Protein AF-A0A955PC60-F1 (afdb_monomer_lite)

pLDDT: mean 80.88, std 19.17, range [25.2, 97.75]

Sequence (210 aa):
MRNHTLALLALPLLCFGPGSPAGAELNTDPALKGWWKLAGDARDSSSHGNHGVAHGVIYDGTFSAEFDGRKSCVEIPDSDSLELATGDFTVSAWIRTDEEMDDIIGDVLSKYDPETRKGFSLGLLDNAGVAAGQSNRRHLFFGTDWGQDNLEWIDRGRPGEAVFVMALTVYEGALYAGTYESGKSKTGRVYRFEGPDRWIDCGAPDPSNS

Foldseek 3Di:
DDDFAADAADFDPDDDDPDDDRPPPQQAPLLPLFHQQLQVAQFTSHPNGQGWDWWPWDGPNGRDIDDPLPTTHTHGDDDPSPPCPVDDDDTDDDDDDDPDDPDFFFFNGWDADPVQRFTKTWTFGFDPDDPPGDTDGRDIDIDGGGSCPPCPPQQQADQPQFPDFPDWDADPNWIKTWGDHDDPQDATWIWTRDTRNDTHTPGHPDSHSD

Structure (mmCIF, N/CA/C/O backbone):
data_AF-A0A955PC60-F1
#
_entry.id   AF-A0A955PC60-F1
#
loop_
_atom_site.group_PDB
_atom_site.id
_atom_site.type_symbol
_atom_site.label_atom_id
_atom_site.label_alt_id
_atom_site.label_comp_id
_atom_site.label_asym_id
_atom_site.label_entity_id
_atom_site.label_seq_id
_atom_site.pdbx_PDB_ins_code
_atom_site.Cartn_x
_atom_site.Cartn_y
_atom_site.Cartn_z
_atom_site.occupancy
_atom_site.B_iso_or_equiv
_atom_site.auth_seq_id
_atom_site.auth_comp_id
_atom_site.auth_asym_id
_atom_site.auth_atom_id
_atom_site.pdbx_PDB_model_num
ATOM 1 N N . MET A 1 1 ? -4.489 13.480 -16.460 1.00 25.36 1 MET A N 1
ATOM 2 C CA . MET A 1 1 ? -3.021 13.462 -16.636 1.00 25.36 1 MET A CA 1
ATOM 3 C C . MET A 1 1 ? -2.519 12.315 -15.788 1.00 25.36 1 MET A C 1
ATOM 5 O O . MET A 1 1 ? -2.708 12.363 -14.581 1.00 25.36 1 MET A O 1
ATOM 9 N N . ARG A 1 2 ? -2.087 11.239 -16.448 1.00 28.28 2 ARG A N 1
ATOM 10 C CA . ARG A 1 2 ? -1.688 9.972 -15.828 1.00 28.28 2 ARG A CA 1
ATOM 11 C C . ARG A 1 2 ? -0.323 10.155 -15.175 1.00 28.28 2 ARG A C 1
ATOM 13 O O . ARG A 1 2 ? 0.618 10.500 -15.878 1.00 28.28 2 ARG A O 1
ATOM 20 N N . ASN A 1 3 ? -0.249 9.930 -13.870 1.00 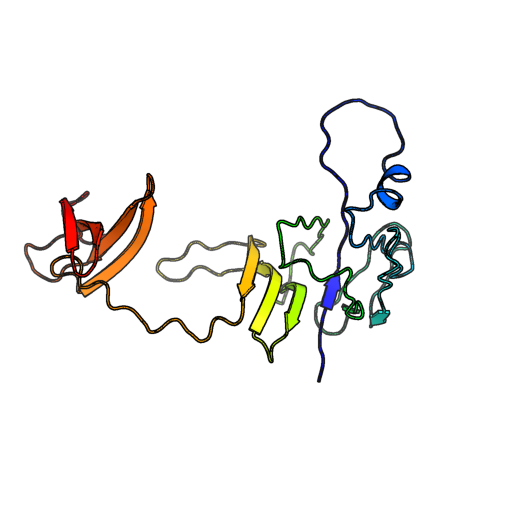25.20 3 ASN A N 1
ATOM 21 C CA . ASN A 1 3 ? 1.002 9.774 -13.142 1.00 25.20 3 ASN A CA 1
ATOM 22 C C . ASN A 1 3 ? 0.923 8.417 -12.447 1.00 25.20 3 ASN A C 1
ATOM 24 O O . ASN A 1 3 ? 0.136 8.265 -11.515 1.00 25.20 3 ASN A O 1
ATOM 28 N N . HIS A 1 4 ? 1.717 7.450 -12.895 1.00 31.83 4 HIS A N 1
ATOM 29 C CA . HIS A 1 4 ? 1.903 6.191 -12.183 1.00 31.83 4 HIS A CA 1
ATOM 30 C C . HIS A 1 4 ? 3.402 5.919 -12.086 1.00 31.83 4 HIS A C 1
ATOM 32 O O . HIS A 1 4 ? 4.097 5.850 -13.100 1.00 31.83 4 HIS A O 1
ATOM 38 N N . THR A 1 5 ? 3.890 5.826 -10.848 1.00 28.86 5 THR A N 1
ATOM 39 C CA . THR A 1 5 ? 5.290 5.561 -10.521 1.00 28.86 5 THR A CA 1
ATOM 40 C C . THR A 1 5 ? 5.438 4.165 -9.939 1.00 28.86 5 THR A C 1
ATOM 42 O O . THR A 1 5 ? 4.678 3.784 -9.051 1.00 28.86 5 THR A O 1
ATOM 45 N N . LEU A 1 6 ? 6.398 3.398 -10.463 1.00 32.22 6 LEU A N 1
ATOM 46 C CA . LEU A 1 6 ? 6.639 2.008 -10.089 1.00 32.22 6 LEU A CA 1
ATOM 47 C C . LEU A 1 6 ? 8.140 1.708 -9.980 1.00 32.22 6 LEU A C 1
ATOM 49 O O . LEU A 1 6 ? 8.923 2.103 -10.846 1.00 32.22 6 LEU A O 1
ATOM 53 N N . ALA A 1 7 ? 8.517 0.956 -8.947 1.00 28.81 7 ALA A N 1
ATOM 54 C CA . ALA A 1 7 ? 9.773 0.223 -8.827 1.00 28.81 7 ALA A CA 1
ATOM 55 C C . ALA A 1 7 ? 9.471 -1.148 -8.190 1.00 28.81 7 ALA A C 1
ATOM 57 O O . ALA A 1 7 ? 8.902 -1.218 -7.103 1.00 28.81 7 ALA A O 1
ATOM 58 N N . LEU A 1 8 ? 9.813 -2.252 -8.863 1.00 29.78 8 LEU A N 1
ATOM 59 C CA . LEU A 1 8 ? 9.522 -3.613 -8.393 1.00 29.78 8 LEU A CA 1
ATOM 60 C C . LEU A 1 8 ? 10.753 -4.508 -8.564 1.00 29.78 8 LEU A C 1
ATOM 62 O O . LEU A 1 8 ? 11.308 -4.551 -9.658 1.00 29.78 8 LEU A O 1
ATOM 66 N N . LEU A 1 9 ? 11.147 -5.257 -7.526 1.00 28.61 9 LEU A N 1
ATOM 67 C CA . LEU A 1 9 ? 12.215 -6.262 -7.619 1.00 28.61 9 LEU A CA 1
ATOM 68 C C . LEU A 1 9 ? 11.934 -7.475 -6.722 1.00 28.61 9 LEU A C 1
ATOM 70 O O . LEU A 1 9 ? 12.229 -7.462 -5.529 1.00 28.61 9 LEU A O 1
ATOM 74 N N . ALA A 1 10 ? 11.414 -8.553 -7.305 1.00 31.98 10 ALA A N 1
ATOM 75 C CA . ALA A 1 10 ? 11.137 -9.784 -6.578 1.00 31.98 10 ALA A CA 1
ATOM 76 C C . ALA A 1 10 ? 12.339 -10.747 -6.536 1.00 31.98 10 ALA A C 1
ATOM 78 O O . ALA A 1 10 ? 12.957 -11.018 -7.565 1.00 31.98 10 ALA A O 1
ATOM 79 N N . LEU A 1 11 ? 12.620 -11.322 -5.359 1.00 29.20 11 LEU A N 1
ATOM 80 C CA . LEU A 1 11 ? 13.332 -12.598 -5.199 1.00 29.20 11 LEU A CA 1
ATOM 81 C C . LEU A 1 11 ? 12.632 -13.430 -4.105 1.00 29.20 11 LEU A C 1
ATOM 83 O O . LEU A 1 11 ? 12.171 -12.852 -3.116 1.00 29.20 11 LEU A O 1
ATOM 87 N N . PRO A 1 12 ? 12.534 -14.762 -4.251 1.00 33.44 12 PRO A N 1
ATOM 88 C CA . PRO A 1 12 ? 11.820 -15.610 -3.312 1.00 33.44 12 PRO A CA 1
ATOM 89 C C . PRO A 1 12 ? 12.642 -15.839 -2.044 1.00 33.44 12 PRO A C 1
ATOM 91 O O . PRO A 1 12 ? 13.838 -16.133 -2.086 1.00 33.44 12 PRO A O 1
ATOM 94 N N . LEU A 1 13 ? 11.961 -15.771 -0.903 1.00 26.34 13 LEU A N 1
ATOM 95 C CA . LEU A 1 13 ? 12.432 -16.378 0.330 1.00 26.34 13 LEU A CA 1
ATOM 96 C C . LEU A 1 13 ? 12.246 -17.899 0.186 1.00 26.34 13 LEU A C 1
ATOM 98 O O . LEU A 1 13 ? 11.131 -18.402 0.292 1.00 26.34 13 LEU A O 1
ATOM 102 N N . LEU A 1 14 ? 13.324 -18.639 -0.072 1.00 29.91 14 LEU A N 1
ATOM 103 C CA . LEU A 1 14 ? 13.352 -20.095 0.080 1.00 29.91 14 LEU A CA 1
ATOM 104 C C . LEU A 1 14 ? 14.485 -20.463 1.037 1.00 29.91 14 LEU A C 1
ATOM 106 O O . LEU A 1 14 ? 15.662 -20.215 0.780 1.00 29.91 14 LEU A O 1
ATOM 110 N N . CYS A 1 15 ? 14.114 -21.041 2.177 1.00 29.62 15 CYS A N 1
ATOM 111 C CA . CYS A 1 15 ? 15.054 -21.625 3.118 1.00 29.62 15 CYS A CA 1
ATOM 112 C C . CYS A 1 15 ? 15.726 -22.865 2.496 1.00 29.62 15 CYS A C 1
ATOM 114 O O . CYS A 1 15 ? 15.052 -23.867 2.274 1.00 29.62 15 CYS A O 1
ATOM 116 N N . PHE A 1 16 ? 17.047 -22.771 2.288 1.00 27.83 16 PHE A N 1
ATOM 117 C CA . PHE A 1 16 ? 18.126 -23.760 2.519 1.00 27.83 16 PHE A CA 1
ATOM 118 C C . PHE A 1 16 ? 19.098 -24.008 1.347 1.00 27.83 16 PHE A C 1
ATOM 120 O O . PHE A 1 16 ? 18.705 -24.416 0.261 1.00 27.83 16 PHE A O 1
ATOM 127 N N . GLY A 1 17 ? 20.400 -23.903 1.674 1.00 26.33 17 GLY A N 1
ATOM 128 C CA . GLY A 1 17 ? 21.529 -24.543 0.980 1.00 26.33 17 GLY A CA 1
ATOM 129 C C . GLY A 1 17 ? 22.503 -23.584 0.270 1.00 26.33 17 GLY A C 1
ATOM 130 O O . GLY A 1 17 ? 22.072 -22.824 -0.593 1.00 26.33 17 GLY A O 1
ATOM 131 N N . PRO A 1 18 ? 23.820 -23.599 0.577 1.00 37.38 18 PRO A N 1
ATOM 132 C CA . PRO A 1 18 ? 24.785 -22.748 -0.104 1.00 37.38 18 PRO A CA 1
ATOM 133 C C . PRO A 1 18 ? 25.122 -23.340 -1.479 1.00 37.38 18 PRO A C 1
ATOM 135 O O . PRO A 1 18 ? 25.746 -24.395 -1.575 1.00 37.38 18 PRO A O 1
ATOM 138 N N . GLY A 1 19 ? 24.734 -22.628 -2.537 1.00 44.47 19 GLY A N 1
ATOM 139 C CA . GLY A 1 19 ? 25.232 -22.844 -3.896 1.00 44.47 19 GLY A CA 1
ATOM 140 C C . GLY A 1 19 ? 24.182 -23.305 -4.905 1.00 44.47 19 GLY A C 1
ATOM 141 O O . GLY A 1 19 ? 24.066 -24.497 -5.169 1.00 44.47 19 GLY A O 1
ATOM 142 N N . SER A 1 20 ? 23.476 -22.354 -5.528 1.00 36.41 20 SER A N 1
ATOM 143 C CA . SER A 1 20 ? 22.965 -22.439 -6.912 1.00 36.41 20 SER A CA 1
ATOM 144 C C . SER A 1 20 ? 22.403 -21.079 -7.373 1.00 36.41 20 SER A C 1
ATOM 146 O O . SER A 1 20 ? 22.091 -20.236 -6.531 1.00 36.41 20 SER A O 1
ATOM 148 N N . PRO A 1 21 ? 22.375 -20.791 -8.690 1.00 41.94 21 PRO A N 1
ATOM 149 C CA . PRO A 1 21 ? 22.321 -19.433 -9.223 1.00 41.94 21 PRO A CA 1
ATOM 150 C C . PRO A 1 21 ? 20.888 -18.886 -9.190 1.00 41.94 21 PRO A C 1
ATOM 152 O O . PRO A 1 21 ? 20.068 -19.200 -10.046 1.00 41.94 21 PRO A O 1
ATOM 155 N N . ALA A 1 22 ? 20.594 -18.018 -8.225 1.00 45.06 22 ALA A N 1
ATOM 156 C CA . ALA A 1 22 ? 19.246 -17.517 -7.929 1.00 45.06 22 ALA A CA 1
ATOM 157 C C . ALA A 1 22 ? 18.591 -16.616 -9.012 1.00 45.06 22 ALA A C 1
ATOM 159 O O . ALA A 1 22 ? 17.561 -16.003 -8.755 1.00 45.06 22 ALA A O 1
ATOM 160 N N . GLY A 1 23 ? 19.168 -16.503 -10.215 1.00 47.78 23 GLY A N 1
ATOM 161 C CA . GLY A 1 23 ? 18.682 -15.609 -11.278 1.00 47.78 23 GLY A CA 1
ATOM 162 C C . GLY A 1 23 ? 18.057 -16.290 -12.502 1.00 47.78 23 GLY A C 1
ATOM 163 O O . GLY A 1 23 ? 17.401 -15.612 -13.288 1.00 47.78 23 GLY A O 1
ATOM 164 N N . ALA A 1 24 ? 18.260 -17.596 -12.708 1.00 43.81 24 ALA A N 1
ATOM 165 C CA . ALA A 1 24 ? 17.833 -18.270 -13.943 1.00 43.81 24 ALA A CA 1
ATOM 166 C C . ALA A 1 24 ? 16.423 -18.888 -13.868 1.00 43.81 24 ALA A C 1
ATOM 168 O O . ALA A 1 24 ? 15.762 -19.001 -14.895 1.00 43.81 24 ALA A O 1
ATOM 169 N N . GLU A 1 25 ? 15.944 -19.248 -12.673 1.00 51.88 25 GLU A N 1
ATOM 170 C CA . GLU A 1 25 ? 14.710 -20.040 -12.509 1.00 51.88 25 GLU A CA 1
ATOM 171 C C . GLU A 1 25 ? 13.425 -19.205 -12.349 1.00 51.88 25 GLU A C 1
ATOM 173 O O . GLU A 1 25 ? 12.331 -19.731 -12.526 1.00 51.88 25 GLU A O 1
ATOM 178 N N . LEU A 1 26 ? 13.526 -17.895 -12.086 1.00 58.28 26 LEU A N 1
ATOM 179 C CA . LEU A 1 26 ? 12.349 -17.030 -11.893 1.00 58.28 26 LEU A CA 1
ATOM 180 C C . LEU A 1 26 ? 11.600 -16.706 -13.193 1.00 58.28 26 LEU A C 1
ATOM 182 O O . LEU A 1 26 ? 10.383 -16.567 -13.180 1.00 58.28 26 LEU A O 1
ATOM 186 N N . ASN A 1 27 ? 12.302 -16.605 -14.326 1.00 64.56 27 ASN A N 1
ATOM 187 C CA . ASN A 1 27 ? 11.689 -16.221 -15.609 1.00 64.56 27 ASN A CA 1
ATOM 188 C C . ASN A 1 27 ? 10.632 -17.242 -16.086 1.00 64.56 27 ASN A C 1
ATOM 190 O O . ASN A 1 27 ? 9.677 -16.893 -16.776 1.00 64.56 27 ASN A O 1
ATOM 194 N N . THR A 1 28 ? 10.770 -18.513 -15.698 1.00 70.12 28 THR A N 1
ATOM 195 C CA . THR A 1 28 ? 9.884 -19.585 -16.170 1.00 70.12 28 THR A CA 1
ATOM 196 C C . THR A 1 28 ? 8.669 -19.840 -15.282 1.00 70.12 28 THR A C 1
ATOM 198 O O . THR A 1 28 ? 7.857 -20.685 -15.647 1.00 70.12 28 THR A O 1
ATOM 201 N N . ASP A 1 29 ? 8.523 -19.153 -14.144 1.00 82.75 29 ASP A N 1
ATOM 202 C CA . ASP A 1 29 ? 7.335 -19.300 -13.298 1.00 82.75 29 ASP A CA 1
ATOM 203 C C . ASP A 1 29 ? 6.127 -18.584 -13.943 1.00 82.75 29 ASP A C 1
ATOM 205 O O . ASP A 1 29 ? 6.128 -17.353 -14.046 1.00 82.75 29 ASP A O 1
ATOM 209 N N . PRO A 1 30 ? 5.075 -19.308 -14.375 1.00 80.50 30 PRO A N 1
ATOM 210 C CA . PRO A 1 30 ? 3.886 -18.692 -14.966 1.00 80.50 30 PRO A CA 1
ATOM 211 C C . PRO A 1 30 ? 3.040 -17.897 -13.952 1.00 80.50 30 PRO A C 1
ATOM 213 O O . PRO A 1 30 ? 2.151 -17.138 -14.351 1.00 80.50 30 PRO A O 1
ATOM 216 N N . ALA A 1 31 ? 3.276 -18.049 -12.645 1.00 85.44 31 ALA A N 1
ATOM 217 C CA . ALA A 1 31 ? 2.634 -17.231 -11.619 1.00 85.44 31 ALA A CA 1
ATOM 218 C C . ALA A 1 31 ? 3.278 -15.838 -11.500 1.00 85.44 31 ALA A C 1
ATOM 220 O O . ALA A 1 31 ? 2.605 -14.890 -11.088 1.00 85.44 31 ALA A O 1
ATOM 221 N N . LEU A 1 32 ? 4.545 -15.683 -11.905 1.00 88.81 32 LEU A N 1
ATOM 222 C CA . LEU A 1 32 ? 5.272 -14.419 -11.825 1.00 88.81 32 LEU A CA 1
ATOM 223 C C . LEU A 1 32 ? 4.769 -13.435 -12.885 1.00 88.81 32 LEU A C 1
ATOM 225 O O . LEU A 1 32 ? 5.132 -13.521 -14.056 1.00 88.81 32 LEU A O 1
ATOM 229 N N . LYS A 1 33 ? 3.939 -12.476 -12.464 1.00 90.50 33 LYS A N 1
ATOM 230 C CA . LYS A 1 33 ? 3.300 -11.503 -13.369 1.00 90.50 33 LYS A CA 1
ATOM 231 C C . LYS A 1 33 ? 4.241 -10.437 -13.923 1.00 90.50 33 LYS A C 1
ATOM 233 O O . LYS A 1 33 ? 3.922 -9.816 -14.931 1.00 90.50 33 LYS A O 1
ATOM 238 N N . GLY A 1 34 ? 5.393 -10.231 -13.299 1.00 91.06 34 GLY A N 1
ATOM 239 C CA . GLY A 1 34 ? 6.413 -9.339 -13.828 1.00 91.06 34 GLY A CA 1
ATOM 240 C C . GLY A 1 34 ? 7.668 -9.310 -12.969 1.00 91.06 34 GLY A C 1
ATOM 241 O O . GLY A 1 34 ? 7.614 -9.475 -11.749 1.00 91.06 34 GLY A O 1
ATOM 242 N N . TRP A 1 35 ? 8.809 -9.110 -13.621 1.00 91.56 35 TRP A N 1
ATOM 243 C CA . TRP A 1 35 ? 10.118 -9.008 -12.994 1.00 91.56 35 TRP A CA 1
ATOM 244 C C . TRP A 1 35 ? 10.983 -7.959 -13.687 1.00 91.56 35 TRP A C 1
ATOM 246 O O . TRP A 1 35 ? 11.604 -8.213 -14.717 1.00 91.56 35 TRP A O 1
ATOM 256 N N . TRP A 1 36 ? 11.081 -6.782 -13.079 1.00 91.94 36 TRP A N 1
ATOM 257 C CA . TRP A 1 36 ? 11.917 -5.693 -13.571 1.00 91.94 36 TRP A CA 1
ATOM 258 C C . TRP A 1 36 ? 13.257 -5.721 -12.843 1.00 91.94 36 TRP A C 1
ATOM 260 O O . TRP A 1 36 ? 13.355 -5.403 -11.665 1.00 91.94 36 TRP A O 1
ATOM 270 N N . LYS A 1 37 ? 14.310 -6.139 -13.548 1.00 90.94 37 LYS A N 1
ATOM 271 C CA . LYS A 1 37 ? 15.664 -6.238 -12.977 1.00 90.94 37 LYS A CA 1
ATOM 272 C C . LYS A 1 37 ? 16.309 -4.883 -12.717 1.00 90.94 37 LYS A C 1
ATOM 274 O O . LYS A 1 37 ? 17.213 -4.805 -11.895 1.00 90.94 37 LYS A O 1
ATOM 279 N N . LEU A 1 38 ? 15.893 -3.860 -13.468 1.00 91.81 38 LEU A N 1
ATOM 280 C CA . LEU A 1 38 ? 16.483 -2.518 -13.438 1.00 91.81 38 LEU A CA 1
ATOM 281 C C . LEU A 1 38 ? 17.992 -2.537 -13.760 1.00 91.81 38 LEU A C 1
ATOM 283 O O . LEU A 1 38 ? 18.751 -1.667 -13.354 1.00 91.81 38 LEU A O 1
ATOM 287 N N . ALA A 1 39 ? 18.430 -3.534 -14.536 1.00 90.75 39 ALA A N 1
ATOM 288 C CA . ALA A 1 39 ? 19.816 -3.752 -14.9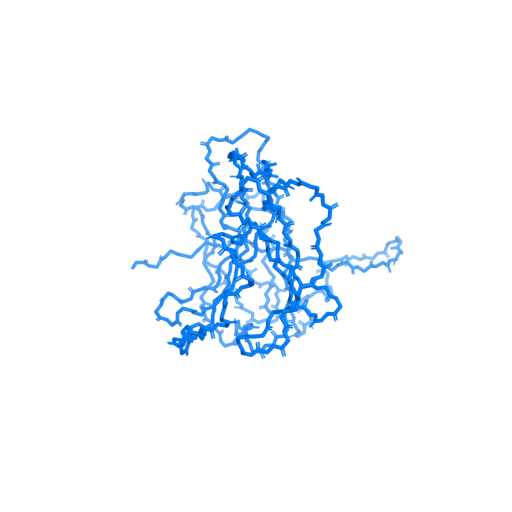41 1.00 90.75 39 ALA A CA 1
ATOM 289 C C . ALA A 1 39 ? 20.147 -2.974 -16.229 1.00 90.75 39 ALA A C 1
ATOM 291 O O . ALA A 1 39 ? 20.506 -3.555 -17.252 1.00 90.75 39 ALA A O 1
ATOM 292 N N . GLY A 1 40 ? 19.952 -1.653 -16.198 1.00 92.56 40 GLY A N 1
ATOM 293 C CA . GLY A 1 40 ? 20.143 -0.768 -17.355 1.00 92.56 40 GLY A CA 1
ATOM 294 C C . GLY A 1 40 ? 18.902 -0.550 -18.228 1.00 92.56 40 GLY A C 1
ATOM 295 O O . GLY A 1 40 ? 18.946 0.280 -19.134 1.00 92.56 40 GLY A O 1
ATOM 296 N N . ASP A 1 41 ? 17.796 -1.248 -17.959 1.00 93.44 41 ASP A N 1
ATOM 297 C CA . ASP A 1 41 ? 16.491 -0.988 -18.567 1.00 93.44 41 ASP A CA 1
ATOM 298 C C . ASP A 1 41 ? 15.324 -1.349 -17.626 1.00 93.44 41 ASP A C 1
ATOM 300 O O . ASP A 1 41 ? 15.512 -1.888 -16.534 1.00 93.44 41 ASP A O 1
ATOM 304 N N . ALA A 1 42 ? 14.100 -1.025 -18.049 1.00 94.19 42 ALA A N 1
ATOM 305 C CA . ALA A 1 42 ? 12.857 -1.396 -17.377 1.00 94.19 42 ALA A CA 1
ATOM 306 C C . ALA A 1 42 ? 12.144 -2.563 -18.085 1.00 94.19 42 ALA A C 1
ATOM 308 O O . ALA A 1 42 ? 10.914 -2.601 -18.152 1.00 94.19 42 ALA A O 1
ATOM 309 N N . ARG A 1 43 ? 12.876 -3.527 -18.655 1.00 94.31 43 ARG A N 1
ATOM 310 C CA . ARG A 1 43 ? 12.239 -4.685 -19.290 1.00 94.31 43 ARG A CA 1
ATOM 311 C C . ARG A 1 43 ? 11.821 -5.730 -18.268 1.00 94.31 43 ARG A C 1
ATOM 313 O O . ARG A 1 43 ? 12.614 -6.182 -17.443 1.00 94.31 43 ARG A O 1
ATOM 320 N N . ASP A 1 44 ? 10.572 -6.161 -18.400 1.00 93.12 44 ASP A N 1
ATOM 321 C CA . ASP A 1 44 ? 10.086 -7.370 -17.747 1.00 93.12 44 ASP A CA 1
ATOM 322 C C . ASP A 1 44 ? 10.873 -8.602 -18.224 1.00 93.12 44 ASP A C 1
ATOM 324 O O . ASP A 1 44 ? 10.948 -8.888 -19.419 1.00 93.12 44 ASP A O 1
ATOM 328 N N . SER A 1 45 ? 11.480 -9.292 -17.263 1.00 91.69 45 SER A N 1
ATOM 329 C CA . SER A 1 45 ? 12.236 -10.534 -17.400 1.00 91.69 45 SER A CA 1
ATOM 330 C C . SER A 1 45 ? 11.415 -11.775 -17.036 1.00 91.69 45 SER A C 1
ATOM 332 O O . SER A 1 45 ? 12.007 -12.842 -16.894 1.00 91.69 45 SER A O 1
ATOM 334 N N . SER A 1 46 ? 10.105 -11.639 -16.819 1.00 89.31 46 SER A N 1
ATOM 335 C CA . SER A 1 46 ? 9.154 -12.747 -16.722 1.00 89.31 46 SER A CA 1
ATOM 336 C C . SER A 1 46 ? 8.672 -13.195 -18.108 1.00 89.31 46 SER A C 1
ATOM 338 O O . SER A 1 46 ? 8.961 -12.567 -19.130 1.00 89.31 46 SER A O 1
ATOM 340 N N . SER A 1 47 ? 7.867 -14.255 -18.136 1.00 87.81 47 SER A N 1
ATOM 341 C CA . SER A 1 47 ? 7.226 -14.755 -19.355 1.00 87.81 47 SER A CA 1
ATOM 342 C C . SER A 1 47 ? 6.055 -13.897 -19.870 1.00 87.81 47 SER A C 1
ATOM 344 O O . SER A 1 47 ? 5.562 -14.166 -20.966 1.00 87.81 47 SER A O 1
ATOM 346 N N . HIS A 1 48 ? 5.616 -12.865 -19.135 1.00 87.69 48 HIS A N 1
ATOM 347 C CA . HIS A 1 48 ? 4.428 -12.068 -19.482 1.00 87.69 48 HIS A CA 1
ATOM 348 C C . HIS A 1 48 ? 4.717 -10.841 -20.358 1.00 87.69 48 HIS A C 1
ATOM 350 O O . HIS A 1 48 ? 3.802 -10.321 -20.992 1.00 87.69 48 HIS A O 1
ATOM 356 N N . GLY A 1 49 ? 5.972 -10.388 -20.441 1.00 91.56 49 GLY A N 1
ATOM 357 C CA . GLY A 1 49 ? 6.354 -9.289 -21.333 1.00 91.56 49 GLY A CA 1
ATOM 358 C C . GLY A 1 49 ? 5.767 -7.929 -20.943 1.00 91.56 49 GLY A C 1
ATOM 359 O O . GLY A 1 49 ? 5.600 -7.067 -21.806 1.00 91.56 49 GLY A O 1
ATOM 360 N N . ASN A 1 50 ? 5.488 -7.706 -19.657 1.00 93.56 50 ASN A N 1
ATOM 361 C CA . ASN A 1 50 ? 4.975 -6.446 -19.114 1.00 93.56 50 ASN A CA 1
ATOM 362 C C . ASN A 1 50 ? 6.077 -5.371 -19.053 1.00 93.56 50 ASN A C 1
ATOM 364 O O . ASN A 1 50 ? 6.462 -4.884 -17.994 1.00 93.56 50 ASN A O 1
ATOM 368 N N . HIS A 1 51 ? 6.676 -5.031 -20.192 1.00 95.94 51 HIS A N 1
ATOM 369 C CA . HIS A 1 51 ? 7.792 -4.092 -20.240 1.00 95.94 51 HIS A CA 1
ATOM 370 C C . HIS A 1 51 ? 7.390 -2.702 -19.734 1.00 95.94 51 HIS A C 1
ATOM 372 O O . HIS A 1 51 ? 6.371 -2.150 -20.140 1.00 95.94 51 HIS A O 1
ATOM 378 N N . GLY A 1 52 ? 8.225 -2.136 -18.865 1.00 94.88 52 GLY A N 1
ATOM 379 C CA . GLY A 1 52 ? 8.056 -0.787 -18.357 1.00 94.88 52 GLY A CA 1
ATOM 380 C C . GLY A 1 52 ? 8.695 0.261 -19.267 1.00 94.88 52 GLY A C 1
ATOM 381 O O . GLY A 1 52 ? 9.657 -0.003 -19.994 1.00 94.88 52 GLY A O 1
ATOM 382 N N . VAL A 1 53 ? 8.173 1.476 -19.185 1.00 95.50 53 VAL A N 1
ATOM 383 C CA . VAL A 1 53 ? 8.712 2.691 -19.789 1.00 95.50 53 VAL A CA 1
ATOM 384 C C . VAL A 1 53 ? 9.318 3.527 -18.672 1.00 95.50 53 VAL A C 1
ATOM 386 O O . VAL A 1 53 ? 8.631 3.928 -17.741 1.00 95.50 53 VAL A O 1
ATOM 389 N N . ALA A 1 54 ? 10.624 3.760 -18.733 1.00 94.44 54 ALA A N 1
ATOM 390 C CA . ALA A 1 54 ? 11.314 4.549 -17.723 1.00 94.44 54 ALA A CA 1
ATOM 391 C C . ALA A 1 54 ? 11.271 6.044 -18.056 1.00 94.44 54 ALA A C 1
ATOM 393 O O . ALA A 1 54 ? 11.596 6.462 -19.169 1.00 94.44 54 ALA A O 1
ATOM 394 N N . HIS A 1 55 ? 10.941 6.854 -17.060 1.00 94.38 55 HIS A N 1
ATOM 395 C CA . HIS A 1 55 ? 10.902 8.306 -17.106 1.00 94.38 55 HIS A CA 1
ATOM 396 C C . HIS A 1 55 ? 11.857 8.832 -16.045 1.00 94.38 55 HIS A C 1
ATOM 398 O O . HIS A 1 55 ? 11.662 8.554 -14.873 1.00 94.38 55 HIS A O 1
ATOM 404 N N . GLY A 1 56 ? 12.912 9.554 -16.432 1.00 91.75 56 GLY A N 1
ATOM 405 C CA . GLY A 1 56 ? 13.816 10.206 -15.471 1.00 91.75 56 GLY A CA 1
ATOM 406 C C . GLY A 1 56 ? 14.533 9.269 -14.488 1.00 91.75 56 GLY A C 1
ATOM 407 O O . GLY A 1 56 ? 15.001 9.737 -13.458 1.00 91.75 56 GLY A O 1
ATOM 408 N N . VAL A 1 57 ? 14.597 7.966 -14.770 1.00 92.19 57 VAL A N 1
ATOM 409 C CA . VAL A 1 57 ? 15.275 6.968 -13.931 1.00 92.19 57 VAL A CA 1
ATOM 410 C C . VAL A 1 57 ? 16.758 6.901 -14.291 1.00 92.19 57 VAL A C 1
ATOM 412 O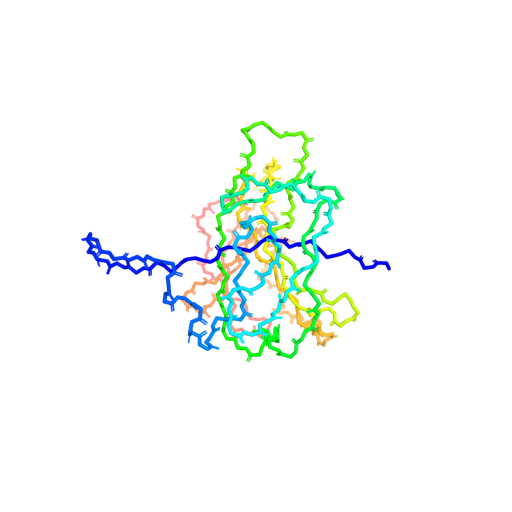 O . VAL A 1 57 ? 17.109 6.911 -15.474 1.00 92.19 57 VAL A O 1
ATOM 415 N N . ILE A 1 58 ? 17.625 6.790 -13.284 1.00 92.31 58 ILE A N 1
ATOM 416 C CA . ILE A 1 58 ? 19.063 6.558 -13.470 1.00 92.31 58 ILE A CA 1
ATOM 417 C C . ILE A 1 58 ? 19.375 5.117 -13.073 1.00 92.31 58 ILE A C 1
ATOM 419 O O . ILE A 1 58 ? 19.112 4.712 -11.946 1.00 92.31 58 ILE A O 1
ATOM 423 N N . TYR A 1 59 ? 19.937 4.335 -13.992 1.00 90.00 59 TYR A N 1
ATOM 424 C CA . TYR A 1 59 ? 20.337 2.954 -13.719 1.00 90.00 59 TYR A CA 1
ATOM 425 C C . TYR A 1 59 ? 21.786 2.883 -13.247 1.00 90.00 59 TYR A C 1
ATOM 427 O O . TYR A 1 59 ? 22.664 3.503 -13.848 1.00 90.00 59 TYR A O 1
ATOM 435 N N . ASP A 1 60 ? 22.051 2.056 -12.236 1.00 82.50 60 ASP A N 1
ATOM 436 C CA . ASP A 1 60 ? 23.416 1.783 -11.765 1.00 82.50 60 ASP A CA 1
ATOM 437 C C . ASP A 1 60 ? 24.147 0.716 -12.606 1.00 82.50 60 ASP A C 1
ATOM 439 O O . ASP A 1 60 ? 25.336 0.462 -12.410 1.00 82.50 60 ASP A O 1
ATOM 443 N N . GLY A 1 61 ? 23.434 0.084 -13.548 1.00 72.25 61 GLY A N 1
ATOM 444 C CA . GLY A 1 61 ? 23.949 -0.959 -14.437 1.00 72.25 61 GLY A CA 1
ATOM 445 C C . GLY A 1 61 ? 24.104 -2.339 -13.790 1.00 72.25 61 GLY A C 1
ATOM 446 O O . GLY A 1 61 ? 24.630 -3.246 -14.432 1.00 72.25 61 GLY A O 1
ATOM 447 N N . THR A 1 62 ? 23.652 -2.513 -12.548 1.00 80.88 62 THR A N 1
ATOM 448 C CA . THR A 1 62 ? 23.693 -3.779 -11.814 1.00 80.88 62 THR A CA 1
ATOM 449 C C . THR A 1 62 ? 22.284 -4.361 -11.719 1.00 80.88 62 THR A C 1
ATOM 451 O O . THR A 1 62 ? 21.864 -5.071 -12.624 1.00 80.88 62 THR A O 1
ATOM 454 N N . PHE A 1 63 ? 21.532 -4.050 -10.665 1.00 87.75 63 PHE A N 1
ATOM 455 C CA . PHE A 1 63 ? 20.148 -4.501 -10.458 1.00 87.75 63 PHE A CA 1
ATOM 456 C C . PHE A 1 63 ? 19.358 -3.438 -9.687 1.00 87.75 63 PHE A C 1
ATOM 458 O O . PHE A 1 63 ? 18.578 -3.752 -8.786 1.00 87.75 63 PHE A O 1
ATOM 465 N N . SER A 1 64 ? 19.630 -2.160 -9.964 1.00 87.44 64 SER A N 1
ATOM 466 C CA . SER A 1 64 ? 18.941 -1.071 -9.293 1.00 87.44 64 SER A CA 1
ATOM 467 C C . SER A 1 64 ? 18.781 0.167 -10.170 1.00 87.44 64 SER A C 1
ATOM 469 O O . SER A 1 64 ? 19.453 0.376 -11.183 1.00 87.44 64 SER A O 1
ATOM 471 N N . ALA A 1 65 ? 17.829 0.986 -9.752 1.00 91.75 65 ALA A N 1
ATOM 472 C CA . ALA A 1 65 ? 17.497 2.255 -10.355 1.00 91.75 65 ALA A CA 1
ATOM 473 C C . ALA A 1 65 ? 17.294 3.288 -9.247 1.00 91.75 65 ALA A C 1
ATOM 475 O O . ALA A 1 65 ? 16.743 2.977 -8.189 1.00 91.75 65 ALA A O 1
ATOM 476 N N . GLU A 1 66 ? 17.727 4.512 -9.512 1.00 91.62 66 GLU A N 1
ATOM 477 C CA . GLU A 1 66 ? 17.511 5.668 -8.656 1.00 91.62 66 GLU A CA 1
ATOM 478 C C . GLU A 1 66 ? 16.256 6.424 -9.099 1.00 91.62 66 GLU A C 1
ATOM 480 O O . GLU A 1 66 ? 16.035 6.659 -10.294 1.00 91.62 66 GLU A O 1
ATOM 485 N N . PHE A 1 67 ? 15.443 6.797 -8.111 1.00 90.19 67 PHE A N 1
ATOM 486 C CA . PHE A 1 67 ? 14.197 7.528 -8.284 1.00 90.19 67 PHE A CA 1
ATOM 487 C C . PHE A 1 67 ? 14.251 8.805 -7.444 1.00 90.19 67 PHE A C 1
ATOM 489 O O . PHE A 1 67 ? 14.476 8.738 -6.240 1.00 90.19 67 PHE A O 1
ATOM 496 N N . ASP A 1 68 ? 14.012 9.959 -8.068 1.00 85.81 68 ASP A N 1
ATOM 497 C CA . ASP A 1 68 ? 14.102 11.278 -7.423 1.00 85.81 68 ASP A CA 1
ATOM 498 C C . ASP A 1 68 ? 12.878 11.653 -6.559 1.00 85.81 68 ASP A C 1
ATOM 500 O O . ASP A 1 68 ? 12.818 12.756 -6.015 1.00 85.81 68 ASP A O 1
ATOM 504 N N . GLY A 1 69 ? 11.865 10.780 -6.495 1.00 80.50 69 GLY A N 1
ATOM 505 C CA . GLY A 1 69 ? 10.603 11.005 -5.778 1.00 80.50 69 GLY A CA 1
ATOM 506 C C . GLY A 1 69 ? 9.683 12.079 -6.381 1.00 80.50 69 GLY A C 1
ATOM 507 O O . GLY A 1 69 ? 8.632 12.372 -5.817 1.00 80.50 69 GLY A O 1
ATOM 508 N N . ARG A 1 70 ? 10.040 12.685 -7.521 1.00 82.94 70 ARG A N 1
ATOM 509 C CA . ARG A 1 70 ? 9.327 13.832 -8.120 1.00 82.94 70 ARG A CA 1
ATOM 510 C C . ARG A 1 70 ? 8.891 13.577 -9.557 1.00 82.94 70 ARG A C 1
ATOM 512 O O . ARG A 1 70 ? 7.743 13.845 -9.908 1.00 82.94 70 ARG A O 1
ATOM 519 N N . LYS A 1 71 ? 9.816 13.141 -10.411 1.00 85.62 71 LYS A N 1
ATOM 520 C CA . LYS A 1 71 ? 9.616 12.934 -11.855 1.00 85.62 71 LYS A CA 1
ATOM 521 C C . LYS A 1 71 ? 10.081 11.561 -12.324 1.00 85.62 71 LYS A C 1
ATOM 523 O O . LYS A 1 71 ? 9.730 11.175 -13.438 1.00 85.62 71 LYS A O 1
ATOM 528 N N . SER A 1 72 ? 10.875 10.858 -11.521 1.00 91.25 72 SER A N 1
ATOM 529 C CA . SER A 1 72 ? 11.386 9.542 -11.865 1.00 91.25 72 SER A CA 1
ATOM 530 C C . SER A 1 72 ? 10.328 8.465 -11.652 1.00 91.25 72 SER A C 1
ATOM 532 O O . SER A 1 72 ? 9.805 8.309 -10.549 1.00 91.25 72 SER A O 1
ATOM 534 N N . CYS A 1 73 ? 10.059 7.671 -12.684 1.00 92.50 73 CYS A N 1
ATOM 535 C CA . CYS A 1 73 ? 9.232 6.479 -12.581 1.00 92.50 73 CYS A CA 1
ATOM 536 C C . CYS A 1 73 ? 9.530 5.425 -13.639 1.00 92.50 73 CYS A C 1
ATOM 538 O O . CYS A 1 73 ? 10.030 5.729 -14.717 1.00 92.50 73 CYS A O 1
ATOM 540 N N . VAL A 1 74 ? 9.145 4.180 -13.360 1.00 95.38 74 VAL A N 1
ATOM 541 C CA . VAL A 1 74 ? 8.839 3.207 -14.409 1.00 95.38 74 VAL A CA 1
ATOM 542 C C . VAL A 1 74 ? 7.320 3.113 -14.531 1.00 95.38 74 VAL A C 1
ATOM 544 O O . VAL A 1 74 ? 6.644 2.831 -13.551 1.00 95.38 74 VAL A O 1
ATOM 547 N N . GLU A 1 75 ? 6.771 3.359 -15.715 1.00 95.06 75 GLU A N 1
ATOM 548 C CA . GLU A 1 75 ? 5.354 3.154 -16.020 1.00 95.06 75 GLU A CA 1
ATOM 549 C C . GLU A 1 75 ? 5.194 1.810 -16.733 1.00 95.06 75 GLU A C 1
ATOM 551 O O . GLU A 1 75 ? 5.820 1.574 -17.764 1.00 95.06 75 GLU A O 1
ATOM 556 N N . ILE A 1 76 ? 4.362 0.915 -16.204 1.00 95.62 76 ILE A N 1
ATOM 557 C CA . ILE A 1 76 ? 4.023 -0.338 -16.886 1.00 95.62 76 ILE A CA 1
ATOM 558 C C . ILE A 1 76 ? 2.655 -0.155 -17.544 1.00 95.62 76 ILE A C 1
ATOM 560 O O . ILE A 1 76 ? 1.685 0.099 -16.824 1.00 95.62 76 ILE A O 1
ATOM 564 N N . PRO A 1 77 ? 2.547 -0.287 -18.879 1.00 93.12 77 PRO A N 1
ATOM 565 C CA . PRO A 1 77 ? 1.257 -0.279 -19.550 1.00 93.12 77 PRO A CA 1
ATOM 566 C C . PRO A 1 77 ? 0.343 -1.369 -18.992 1.00 93.12 77 PRO A C 1
ATOM 568 O O . PRO A 1 77 ? 0.774 -2.499 -18.762 1.00 93.12 77 PRO A O 1
ATOM 571 N N . ASP A 1 78 ? -0.923 -1.019 -18.790 1.00 89.56 78 ASP A N 1
ATOM 572 C CA . ASP A 1 78 ? -1.909 -1.963 -18.280 1.00 89.56 78 ASP A CA 1
ATOM 573 C C . ASP A 1 78 ? -2.106 -3.151 -19.236 1.00 89.56 78 ASP A C 1
ATOM 575 O O . ASP A 1 78 ? -2.029 -3.006 -20.460 1.00 89.56 78 ASP A O 1
ATOM 579 N N . SER A 1 79 ? -2.341 -4.331 -18.665 1.00 89.44 79 SER A N 1
ATOM 580 C CA . SER A 1 79 ? -2.577 -5.568 -19.407 1.00 89.44 79 SER A CA 1
ATOM 581 C C . SER A 1 79 ? -3.391 -6.552 -18.569 1.00 89.44 79 SER A C 1
ATOM 583 O O . SER A 1 79 ? -3.297 -6.552 -17.339 1.00 89.44 79 SER A O 1
ATOM 585 N N . ASP A 1 80 ? -4.117 -7.456 -19.232 1.00 88.75 80 ASP A N 1
ATOM 586 C CA . ASP A 1 80 ? -4.915 -8.506 -18.578 1.00 88.75 80 ASP A CA 1
ATOM 587 C C . ASP A 1 80 ? -4.066 -9.378 -17.631 1.00 88.75 80 ASP A C 1
ATOM 589 O O . ASP A 1 80 ? -4.531 -9.871 -16.606 1.00 88.75 80 ASP A O 1
ATOM 593 N N . SER A 1 81 ? -2.773 -9.546 -17.934 1.00 87.69 81 SER A N 1
ATOM 594 C CA . SER A 1 81 ? -1.854 -10.318 -17.086 1.00 87.69 81 SER A CA 1
ATOM 595 C C . SER A 1 81 ? -1.541 -9.651 -15.738 1.00 87.69 81 SER A C 1
ATOM 597 O O . SER A 1 81 ? -1.036 -10.315 -14.830 1.00 87.69 81 SER A O 1
ATOM 599 N N . LEU A 1 82 ? -1.860 -8.361 -15.600 1.00 88.00 82 LEU A N 1
ATOM 600 C CA . LEU A 1 82 ? -1.683 -7.548 -14.398 1.00 88.00 82 LEU A CA 1
ATOM 601 C C . LEU A 1 82 ? -3.000 -7.321 -13.639 1.00 88.00 82 LEU A C 1
ATOM 603 O O . LEU A 1 82 ? -3.046 -6.467 -12.751 1.00 88.00 82 LEU A O 1
ATOM 607 N N . GLU A 1 83 ? -4.063 -8.073 -13.929 1.00 83.25 83 GLU A N 1
ATOM 608 C CA . GLU A 1 83 ? -5.303 -8.085 -13.139 1.00 83.25 83 GLU A CA 1
ATOM 609 C C . GLU A 1 83 ? -5.128 -8.845 -11.808 1.00 83.25 83 GLU A C 1
ATOM 611 O O . GLU A 1 83 ? -5.720 -9.894 -11.555 1.00 83.25 83 GLU A O 1
ATOM 616 N N . LEU A 1 84 ? -4.286 -8.298 -10.926 1.00 78.25 84 LEU A N 1
ATOM 617 C CA . LEU A 1 84 ? -3.867 -8.934 -9.669 1.00 78.25 84 LEU A CA 1
ATOM 618 C C . LEU A 1 84 ? -4.988 -9.079 -8.634 1.00 78.25 84 LEU A C 1
ATOM 620 O O . LEU A 1 84 ? -4.901 -9.911 -7.742 1.00 78.25 84 LEU A O 1
ATOM 624 N N . ALA A 1 85 ? -6.039 -8.273 -8.735 1.00 65.62 85 ALA A N 1
ATOM 625 C CA . ALA A 1 85 ? -7.030 -8.133 -7.675 1.00 65.62 85 ALA A CA 1
ATOM 626 C C . ALA A 1 85 ? -8.246 -9.073 -7.813 1.00 65.62 85 ALA A C 1
ATOM 628 O O . ALA A 1 85 ? -9.279 -8.873 -7.178 1.00 65.62 85 ALA A O 1
ATOM 629 N N . THR A 1 86 ? -8.120 -10.120 -8.633 1.00 71.56 86 THR A N 1
ATOM 630 C CA . THR A 1 86 ? -9.092 -11.224 -8.721 1.00 71.56 86 THR A CA 1
ATOM 631 C C . THR A 1 86 ? -8.735 -12.413 -7.817 1.00 71.56 86 THR A C 1
ATOM 633 O O . THR A 1 86 ? -9.533 -13.342 -7.692 1.00 71.56 86 THR A O 1
ATOM 636 N N . GLY A 1 87 ? -7.573 -12.384 -7.155 1.00 77.38 87 GLY A N 1
ATOM 637 C CA . GLY A 1 87 ? -7.116 -13.427 -6.239 1.00 77.38 87 GLY A CA 1
ATOM 638 C C . GLY A 1 87 ? -5.955 -12.973 -5.354 1.00 77.38 87 GLY A C 1
ATOM 639 O O . GLY A 1 87 ? -5.613 -11.792 -5.313 1.00 77.38 87 GLY A O 1
ATOM 640 N N . ASP A 1 88 ? -5.354 -13.925 -4.642 1.00 85.56 88 ASP A N 1
ATOM 641 C CA . ASP A 1 88 ? -4.184 -13.663 -3.805 1.00 85.56 88 ASP A CA 1
ATOM 642 C C . ASP A 1 88 ? -2.966 -13.331 -4.674 1.00 85.56 88 ASP A C 1
ATOM 644 O O . ASP A 1 88 ? -2.699 -13.986 -5.686 1.00 85.56 88 ASP A O 1
ATOM 648 N N . PHE A 1 89 ? -2.185 -12.338 -4.254 1.00 87.50 89 PHE A N 1
ATOM 649 C CA . PHE A 1 89 ? -0.937 -11.976 -4.914 1.00 87.50 89 PHE A CA 1
ATOM 650 C C . PHE A 1 89 ? 0.149 -11.630 -3.898 1.00 87.50 89 PHE A C 1
ATOM 652 O O . PHE A 1 89 ? -0.102 -11.418 -2.713 1.00 87.50 89 PHE A O 1
ATOM 659 N N . THR A 1 90 ? 1.393 -11.591 -4.367 1.00 88.12 90 THR A N 1
ATOM 660 C CA . THR A 1 90 ? 2.553 -11.202 -3.564 1.00 88.12 90 THR A CA 1
ATOM 661 C C . THR A 1 90 ? 3.382 -10.187 -4.331 1.00 88.12 90 THR A C 1
ATOM 663 O O . THR A 1 90 ? 3.583 -10.315 -5.537 1.00 88.12 90 THR A O 1
ATOM 666 N N . VAL A 1 91 ? 3.881 -9.189 -3.607 1.00 88.38 91 VAL A N 1
ATOM 667 C CA . VAL A 1 91 ? 4.846 -8.204 -4.095 1.00 88.38 91 VAL A CA 1
ATOM 668 C C . VAL A 1 91 ? 6.123 -8.342 -3.279 1.00 88.38 91 VAL A C 1
ATOM 670 O O . VAL A 1 91 ? 6.072 -8.452 -2.055 1.00 88.38 91 VAL A O 1
ATOM 673 N N . SER A 1 92 ? 7.272 -8.297 -3.949 1.00 87.94 92 SER A N 1
ATOM 674 C CA . SER A 1 92 ? 8.575 -8.174 -3.298 1.00 87.94 92 SER A CA 1
ATOM 675 C C . SER A 1 92 ? 9.441 -7.137 -4.013 1.00 87.94 92 SER A C 1
ATOM 677 O O . SER A 1 92 ? 9.364 -6.966 -5.232 1.00 87.94 92 SER A O 1
ATOM 679 N N . ALA A 1 93 ? 10.200 -6.386 -3.215 1.00 87.00 93 ALA A N 1
ATOM 680 C CA . ALA A 1 93 ? 11.071 -5.296 -3.640 1.00 87.00 93 ALA A CA 1
ATOM 681 C C . ALA A 1 93 ? 12.214 -5.119 -2.631 1.00 87.00 93 ALA A C 1
ATOM 683 O O . ALA A 1 93 ? 12.013 -5.285 -1.426 1.00 87.00 93 ALA A O 1
ATOM 684 N N . TRP A 1 94 ? 13.393 -4.731 -3.118 1.00 88.69 94 TRP A N 1
ATOM 685 C CA . TRP A 1 94 ? 14.457 -4.166 -2.287 1.00 88.69 94 TRP A CA 1
ATOM 686 C C . TRP A 1 94 ? 14.436 -2.652 -2.440 1.00 88.69 94 TRP A C 1
ATOM 688 O O . TRP A 1 94 ? 14.469 -2.144 -3.559 1.00 88.69 94 TRP A O 1
ATOM 698 N N . ILE A 1 95 ? 14.375 -1.939 -1.318 1.00 88.31 95 ILE A N 1
ATOM 699 C CA . ILE A 1 95 ? 14.252 -0.482 -1.298 1.00 88.31 95 ILE A CA 1
ATOM 700 C C . ILE A 1 95 ? 15.389 0.072 -0.449 1.00 88.31 95 ILE A C 1
ATOM 702 O O . ILE A 1 95 ? 15.560 -0.317 0.708 1.00 88.31 95 ILE A O 1
ATOM 706 N N . ARG A 1 96 ? 16.166 0.986 -1.028 1.00 88.56 96 ARG A N 1
ATOM 707 C CA . ARG A 1 96 ? 17.192 1.749 -0.320 1.00 88.56 96 ARG A CA 1
ATOM 708 C C . ARG A 1 96 ? 16.801 3.216 -0.349 1.00 88.56 96 ARG A C 1
ATOM 710 O O . ARG A 1 96 ? 16.638 3.785 -1.419 1.00 88.56 96 ARG A O 1
ATOM 717 N N . THR A 1 97 ? 16.697 3.808 0.829 1.00 87.81 97 THR A N 1
ATOM 718 C CA . THR A 1 97 ? 16.490 5.245 1.025 1.00 87.81 97 THR A CA 1
ATOM 719 C C . THR A 1 97 ? 17.747 5.851 1.628 1.00 87.81 97 THR A C 1
ATOM 721 O O . THR A 1 97 ? 18.388 5.191 2.456 1.00 87.81 97 THR A O 1
ATOM 724 N N . ASP A 1 98 ? 18.044 7.104 1.308 1.00 86.25 98 ASP A N 1
ATOM 725 C CA . ASP A 1 98 ? 19.121 7.841 1.968 1.00 86.25 98 ASP A CA 1
ATOM 726 C C . ASP A 1 98 ? 18.864 7.986 3.469 1.00 86.25 98 ASP A C 1
ATOM 728 O O . ASP A 1 98 ? 17.720 7.965 3.932 1.00 86.25 98 ASP A O 1
ATOM 732 N N . GLU A 1 99 ? 19.942 8.076 4.253 1.00 83.88 99 GLU A N 1
ATOM 733 C CA . GLU A 1 99 ? 19.877 8.175 5.714 1.00 83.88 99 GLU A CA 1
ATOM 734 C C . GLU A 1 99 ? 19.083 9.410 6.157 1.00 83.88 99 GLU A C 1
ATOM 736 O O . GLU A 1 99 ? 18.154 9.302 6.970 1.00 83.88 99 GLU A O 1
ATOM 741 N N . GLU A 1 100 ? 19.402 10.546 5.547 1.00 82.12 100 GLU A N 1
ATOM 742 C CA . GLU A 1 100 ? 18.724 11.822 5.713 1.00 82.12 100 GLU A CA 1
ATOM 743 C C . GLU A 1 100 ? 17.906 12.119 4.459 1.00 82.12 100 GLU A C 1
ATOM 745 O O . GLU A 1 100 ? 18.401 12.012 3.341 1.00 82.12 100 GLU A O 1
ATOM 750 N N . MET A 1 101 ? 16.639 12.469 4.659 1.00 77.50 101 MET A N 1
ATOM 751 C CA . MET A 1 101 ? 15.716 12.846 3.594 1.00 77.50 101 MET A CA 1
ATOM 752 C C . MET A 1 101 ? 15.084 14.185 3.958 1.00 77.50 101 MET A C 1
ATOM 754 O O . MET A 1 101 ? 14.844 14.455 5.138 1.00 77.50 101 MET A O 1
ATOM 758 N N . ASP A 1 102 ? 14.820 15.014 2.956 1.00 77.44 102 ASP A N 1
ATOM 759 C CA . ASP A 1 102 ? 14.175 16.322 3.092 1.00 77.44 102 ASP A CA 1
ATOM 760 C C . ASP A 1 102 ? 12.715 16.328 2.597 1.00 77.44 102 ASP A C 1
ATOM 762 O O . ASP A 1 102 ? 12.056 17.368 2.636 1.00 77.44 102 ASP A O 1
ATOM 766 N N . ASP A 1 103 ? 12.197 15.168 2.175 1.00 76.25 103 ASP A N 1
ATOM 767 C CA . ASP A 1 103 ? 10.846 14.975 1.641 1.00 76.25 103 ASP A CA 1
ATOM 768 C C . ASP A 1 103 ? 10.268 13.602 2.045 1.00 76.25 103 ASP A C 1
ATOM 770 O O . ASP A 1 103 ? 10.972 12.734 2.574 1.00 76.25 103 ASP A O 1
ATOM 774 N N . ILE A 1 104 ? 8.973 13.395 1.792 1.00 76.75 104 ILE A N 1
ATOM 775 C CA . ILE A 1 104 ? 8.308 12.100 1.980 1.00 76.75 104 ILE A CA 1
ATOM 776 C C . ILE A 1 104 ? 8.726 11.106 0.885 1.00 76.75 104 ILE A C 1
ATOM 778 O O . ILE A 1 104 ? 8.858 11.471 -0.278 1.00 76.75 104 ILE A O 1
ATOM 782 N N . ILE A 1 105 ? 8.898 9.828 1.244 1.00 80.94 105 ILE A N 1
ATOM 783 C CA . ILE A 1 105 ? 9.282 8.776 0.282 1.00 80.94 105 ILE A CA 1
ATOM 784 C C . ILE A 1 105 ? 8.128 8.473 -0.684 1.00 80.94 105 ILE A C 1
ATOM 786 O O . ILE A 1 105 ? 8.327 8.423 -1.895 1.00 80.94 105 ILE A O 1
ATOM 790 N N . GLY A 1 106 ? 6.919 8.285 -0.144 1.00 85.25 106 GLY A N 1
ATOM 791 C CA . GLY A 1 106 ? 5.715 8.026 -0.930 1.00 85.25 106 GLY A CA 1
ATOM 792 C C . GLY A 1 106 ? 5.596 6.582 -1.426 1.00 85.25 106 GLY A C 1
ATOM 793 O O . GLY A 1 106 ? 6.017 5.632 -0.758 1.00 85.25 106 GLY A O 1
ATOM 794 N N . ASP A 1 107 ? 4.958 6.427 -2.586 1.00 87.88 107 ASP A N 1
ATOM 795 C CA . ASP A 1 107 ? 4.650 5.128 -3.181 1.00 87.88 107 ASP A CA 1
ATOM 796 C C . ASP A 1 107 ? 5.889 4.493 -3.828 1.00 87.88 107 ASP A C 1
ATOM 798 O O . ASP A 1 107 ? 6.604 5.112 -4.613 1.00 87.88 107 ASP A O 1
ATOM 802 N N . VAL A 1 108 ? 6.094 3.209 -3.540 1.00 91.25 108 VAL A N 1
ATOM 803 C CA . VAL A 1 108 ? 7.065 2.336 -4.217 1.00 91.25 108 VAL A CA 1
ATOM 804 C C . VAL A 1 108 ? 6.413 1.672 -5.434 1.00 91.25 108 VAL A C 1
ATOM 806 O O . VAL A 1 108 ? 7.031 1.509 -6.486 1.00 91.25 108 VAL A O 1
ATOM 809 N N . LEU A 1 109 ? 5.145 1.285 -5.293 1.00 90.50 109 LEU A N 1
ATOM 810 C CA . LEU A 1 109 ? 4.349 0.614 -6.312 1.00 90.50 109 LEU A CA 1
ATOM 811 C C . LEU A 1 109 ? 2.900 1.078 -6.198 1.00 90.50 109 LEU A C 1
ATOM 813 O O . LEU A 1 109 ? 2.310 1.002 -5.124 1.00 90.50 109 LEU A O 1
ATOM 817 N N . SER A 1 110 ? 2.305 1.468 -7.321 1.00 91.31 110 SER A N 1
ATOM 818 C CA . SER A 1 110 ? 0.878 1.759 -7.405 1.00 91.31 110 SER A CA 1
ATOM 819 C C . SER A 1 110 ? 0.279 1.136 -8.662 1.00 91.31 110 SER A C 1
ATOM 821 O O . SER A 1 110 ? 0.746 1.384 -9.774 1.00 91.31 110 SER A O 1
ATOM 823 N N . LYS A 1 111 ? -0.768 0.328 -8.481 1.00 91.38 111 LYS A N 1
ATOM 824 C CA . LYS A 1 111 ? -1.702 -0.061 -9.541 1.00 91.38 111 LYS A CA 1
ATOM 825 C C . LYS A 1 111 ? -3.078 0.349 -9.056 1.00 91.38 111 LYS A C 1
ATOM 827 O O . LYS A 1 111 ? -3.725 -0.414 -8.345 1.00 91.38 111 LYS A O 1
ATOM 832 N N . TYR A 1 112 ? -3.495 1.555 -9.412 1.00 89.69 112 TYR A N 1
ATOM 833 C CA . TYR A 1 112 ? -4.746 2.134 -8.949 1.00 89.69 112 TYR A CA 1
ATOM 834 C C . TYR A 1 112 ? -5.430 2.910 -10.069 1.00 89.69 112 TYR A C 1
ATOM 836 O O . TYR A 1 112 ? -4.830 3.799 -10.677 1.00 89.69 112 TYR A O 1
ATOM 844 N N . ASP A 1 113 ? -6.690 2.572 -10.318 1.00 89.19 113 ASP A N 1
ATOM 845 C CA . ASP A 1 113 ? -7.577 3.314 -11.199 1.00 89.19 113 ASP A CA 1
ATOM 846 C C . ASP A 1 113 ? -8.445 4.274 -10.364 1.00 89.19 113 ASP A C 1
ATOM 848 O O . ASP A 1 113 ? -9.308 3.815 -9.609 1.00 89.19 113 ASP A O 1
ATOM 852 N N . PRO A 1 114 ? -8.248 5.601 -10.482 1.00 88.94 114 PRO A N 1
ATOM 853 C CA . PRO A 1 114 ? -9.024 6.579 -9.731 1.00 88.94 114 PRO A CA 1
ATOM 854 C C . PRO A 1 114 ? -10.478 6.706 -10.197 1.00 88.94 114 PRO A C 1
ATOM 856 O O . PRO A 1 114 ? -11.299 7.181 -9.414 1.00 88.94 114 PRO A O 1
ATOM 859 N N . GLU A 1 115 ? -10.813 6.316 -11.432 1.00 90.12 115 GLU A N 1
ATOM 860 C CA . GLU A 1 115 ? -12.188 6.402 -11.941 1.00 90.12 115 GLU A CA 1
ATOM 861 C C . GLU A 1 115 ? -13.059 5.309 -11.327 1.00 90.12 115 GLU A C 1
ATOM 863 O O . GLU A 1 115 ? -14.153 5.588 -10.838 1.00 90.12 115 GLU A O 1
ATOM 868 N N . THR A 1 116 ? -12.557 4.072 -11.302 1.00 88.56 116 THR A N 1
ATOM 869 C CA . THR A 1 116 ? -13.263 2.942 -10.679 1.00 88.56 116 THR A CA 1
ATOM 870 C C . THR A 1 116 ? -12.940 2.762 -9.199 1.00 88.56 116 THR A C 1
ATOM 872 O O . THR A 1 116 ? -13.571 1.932 -8.547 1.00 88.56 116 THR A O 1
ATOM 875 N N . ARG A 1 117 ? -11.974 3.522 -8.665 1.00 89.56 117 ARG A N 1
ATOM 876 C CA . ARG A 1 117 ? -11.421 3.388 -7.308 1.00 89.56 117 ARG A CA 1
ATOM 877 C C . ARG A 1 117 ? -10.952 1.969 -6.989 1.00 89.56 117 ARG A C 1
ATOM 879 O O . ARG A 1 117 ? -11.164 1.458 -5.891 1.00 89.56 117 ARG A O 1
ATOM 886 N N . LYS A 1 118 ? -10.331 1.308 -7.962 1.00 88.88 118 LYS A N 1
ATOM 887 C CA . LYS A 1 118 ? -9.863 -0.073 -7.818 1.00 88.88 118 LYS A CA 1
ATOM 888 C C . LYS A 1 118 ? -8.361 -0.149 -7.887 1.00 88.88 118 LYS A C 1
ATOM 890 O O . LYS A 1 118 ? -7.744 0.369 -8.816 1.00 88.88 118 LYS A O 1
ATOM 895 N N . GLY A 1 119 ? -7.785 -0.871 -6.938 1.00 89.94 119 GLY A N 1
ATOM 896 C CA . GLY A 1 119 ? -6.379 -1.212 -6.965 1.00 89.94 119 GLY A CA 1
ATOM 897 C C . GLY A 1 119 ? -5.721 -1.138 -5.604 1.00 89.94 119 GLY A C 1
ATOM 898 O O . GLY A 1 119 ? -6.375 -1.232 -4.565 1.00 89.94 119 GLY A O 1
ATOM 899 N N . PHE A 1 120 ? -4.405 -0.991 -5.626 1.00 90.44 120 PHE A N 1
ATOM 900 C CA . PHE A 1 120 ? -3.586 -0.973 -4.432 1.00 90.44 120 PHE A CA 1
ATOM 901 C C . PHE A 1 120 ? -2.358 -0.080 -4.595 1.00 90.44 120 PHE A C 1
ATOM 903 O O . PHE A 1 120 ? -1.896 0.186 -5.710 1.00 90.44 120 PHE A O 1
ATOM 910 N N . SER A 1 121 ? -1.804 0.328 -3.460 1.00 91.81 121 SER A N 1
ATOM 911 C CA . SER A 1 121 ? -0.494 0.956 -3.367 1.00 91.81 121 SER A CA 1
ATOM 912 C C . SER A 1 121 ? 0.340 0.308 -2.267 1.00 91.81 121 SER A C 1
ATOM 914 O O . SER A 1 121 ? -0.173 -0.151 -1.245 1.00 91.81 121 SER A O 1
ATOM 916 N N . LEU A 1 122 ? 1.645 0.259 -2.498 1.00 91.38 122 LEU A N 1
ATOM 917 C CA . LEU A 1 122 ? 2.668 -0.111 -1.535 1.00 91.38 122 LEU A CA 1
ATOM 918 C C . LEU A 1 122 ? 3.632 1.068 -1.436 1.00 91.38 122 LEU A C 1
ATOM 920 O O . LEU A 1 122 ? 4.197 1.482 -2.447 1.00 91.38 122 LEU A O 1
ATOM 924 N N . GLY A 1 123 ? 3.842 1.588 -0.235 1.00 90.44 123 GLY A N 1
ATOM 925 C CA . GLY A 1 123 ? 4.661 2.775 -0.014 1.00 90.44 123 GLY A CA 1
ATOM 926 C C . GLY A 1 123 ? 5.422 2.742 1.301 1.00 90.44 123 GLY A C 1
ATOM 927 O O . GLY A 1 12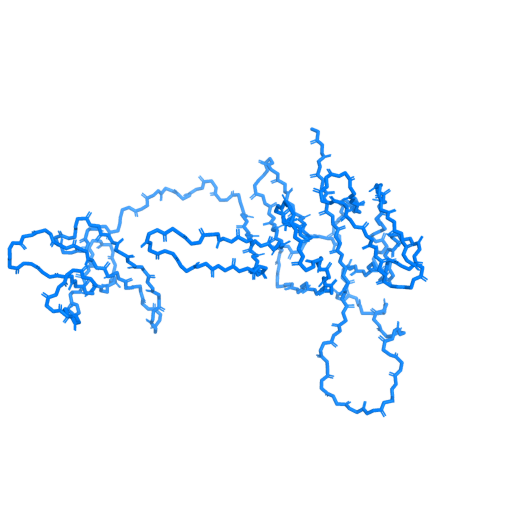3 ? 5.242 1.846 2.131 1.00 90.44 123 GLY A O 1
ATOM 928 N N . LEU A 1 124 ? 6.276 3.744 1.485 1.00 89.31 124 LEU A N 1
ATOM 929 C CA . LEU A 1 124 ? 6.953 4.024 2.745 1.00 89.31 124 LEU A CA 1
ATOM 930 C C . LEU A 1 124 ? 6.477 5.373 3.279 1.00 89.31 124 LEU A C 1
ATOM 932 O O . LEU A 1 124 ? 6.500 6.378 2.567 1.00 89.31 124 LEU A O 1
ATOM 936 N N . LEU A 1 125 ? 6.067 5.395 4.546 1.00 84.75 125 LEU A N 1
ATOM 937 C CA . LEU A 1 125 ? 5.637 6.615 5.221 1.00 84.75 125 LEU A CA 1
ATOM 938 C C . LEU A 1 125 ? 6.492 6.913 6.451 1.00 84.75 125 LEU A C 1
ATOM 940 O O . LEU A 1 125 ? 6.813 6.023 7.245 1.00 84.75 125 LEU A O 1
ATOM 944 N N . ASP A 1 126 ? 6.776 8.202 6.614 1.00 84.31 126 ASP A N 1
ATOM 945 C CA . ASP A 1 126 ? 7.275 8.799 7.845 1.00 84.31 126 ASP A CA 1
ATOM 946 C C . ASP A 1 126 ? 6.111 9.521 8.526 1.00 84.31 126 ASP A C 1
ATOM 948 O O . ASP A 1 126 ? 5.623 10.545 8.050 1.00 84.31 126 ASP A O 1
ATOM 952 N N . ASN A 1 127 ? 5.661 8.981 9.655 1.00 79.12 127 ASN A N 1
ATOM 953 C CA . ASN A 1 127 ? 4.637 9.600 10.480 1.00 79.12 127 ASN A CA 1
ATOM 954 C C . ASN A 1 127 ? 5.317 10.229 11.691 1.00 79.12 127 ASN A C 1
ATOM 956 O O . ASN A 1 127 ? 5.750 9.525 12.605 1.00 79.12 127 ASN A O 1
ATOM 960 N N . ALA A 1 128 ? 5.398 11.560 11.707 1.00 72.00 128 ALA A N 1
ATOM 961 C CA . ALA A 1 128 ? 5.715 12.302 12.917 1.00 72.00 128 ALA A CA 1
ATOM 962 C C . ALA A 1 128 ? 4.518 12.146 13.865 1.00 72.00 128 ALA A C 1
ATOM 964 O O . ALA A 1 128 ? 3.459 12.725 13.630 1.00 72.00 128 ALA A O 1
ATOM 965 N N . GLY A 1 129 ? 4.638 11.295 14.883 1.00 66.81 129 GLY A N 1
ATOM 966 C CA . GLY A 1 129 ? 3.568 11.066 15.845 1.00 66.81 129 GLY A CA 1
ATOM 967 C C . GLY A 1 129 ? 3.067 12.390 16.426 1.00 66.81 129 GLY A C 1
ATOM 968 O O . GLY A 1 129 ? 3.855 13.272 16.767 1.00 66.81 129 GLY A O 1
ATOM 969 N N . VAL A 1 130 ? 1.748 12.544 16.519 1.00 69.88 130 VAL A N 1
ATOM 970 C CA . VAL A 1 130 ? 1.104 13.647 17.256 1.00 69.88 130 VAL A CA 1
ATOM 971 C C . VAL A 1 130 ? 0.554 13.128 18.586 1.00 69.88 130 VAL A C 1
ATOM 973 O O . VAL A 1 130 ? 0.800 11.980 18.922 1.00 69.88 130 VAL A O 1
ATOM 976 N N . ALA A 1 131 ? -0.166 13.954 19.355 1.00 70.44 131 ALA A N 1
ATOM 977 C CA . ALA A 1 131 ? -0.539 13.785 20.774 1.00 70.44 131 ALA A CA 1
ATOM 978 C C . ALA A 1 131 ? -0.872 12.366 21.313 1.00 70.44 131 ALA A C 1
ATOM 980 O O . ALA A 1 131 ? -0.721 12.150 22.511 1.00 70.44 131 ALA A O 1
ATOM 981 N N . ALA A 1 132 ? -1.311 11.419 20.475 1.00 64.81 132 ALA A N 1
ATOM 982 C CA . ALA A 1 132 ? -1.550 10.017 20.841 1.00 64.81 132 ALA A CA 1
ATOM 983 C C . ALA A 1 132 ? -1.037 8.984 19.803 1.00 64.81 132 ALA A C 1
ATOM 985 O O . ALA A 1 132 ? -1.387 7.810 19.878 1.00 64.81 132 ALA A O 1
ATOM 986 N N . GLY A 1 133 ? -0.235 9.397 18.816 1.00 64.31 133 GLY A N 1
ATOM 987 C CA . GLY A 1 133 ? 0.335 8.526 17.785 1.00 64.31 133 GLY A CA 1
ATOM 988 C C . GLY A 1 133 ? 1.813 8.241 18.039 1.00 64.31 133 GLY A C 1
ATOM 989 O O . GLY A 1 133 ? 2.569 9.145 18.389 1.00 64.31 133 GLY A O 1
ATOM 990 N N . GLN A 1 134 ? 2.245 6.996 17.839 1.00 64.50 134 GLN A N 1
ATOM 991 C CA . GLN A 1 134 ? 3.674 6.686 17.819 1.00 64.50 134 GLN A CA 1
ATOM 992 C C . GLN A 1 134 ? 4.300 7.190 16.518 1.00 64.50 134 GLN A C 1
ATOM 994 O O . GLN A 1 134 ? 3.724 7.038 15.439 1.00 64.50 134 GLN A O 1
ATOM 999 N N . SER A 1 135 ? 5.473 7.812 16.635 1.00 77.25 135 SER A N 1
ATOM 1000 C CA . SER A 1 135 ? 6.262 8.188 15.469 1.00 77.25 135 SER A CA 1
ATOM 1001 C C . SER A 1 135 ? 6.842 6.944 14.820 1.00 77.25 135 SER A C 1
ATOM 1003 O O . SER A 1 135 ? 7.541 6.180 15.485 1.00 77.25 135 SER A O 1
ATOM 1005 N N . ASN A 1 136 ? 6.629 6.790 13.517 1.00 82.06 136 ASN A N 1
ATOM 1006 C CA . ASN A 1 136 ? 7.170 5.673 12.754 1.00 82.06 136 ASN A CA 1
ATOM 1007 C C . ASN A 1 136 ? 7.949 6.227 11.558 1.00 82.06 136 ASN A C 1
ATOM 1009 O O . ASN A 1 136 ? 7.447 7.099 10.852 1.00 82.06 136 ASN A O 1
ATOM 1013 N N . ARG A 1 137 ? 9.167 5.722 11.341 1.00 83.75 137 ARG A N 1
ATOM 1014 C CA . ARG A 1 137 ? 10.052 6.113 10.234 1.00 83.75 137 ARG A CA 1
ATOM 1015 C C . ARG A 1 137 ? 10.198 4.939 9.268 1.00 83.75 137 ARG A C 1
ATOM 1017 O O . ARG A 1 137 ? 10.443 3.822 9.722 1.00 83.75 137 ARG A O 1
ATOM 1024 N N . ARG A 1 138 ? 10.066 5.185 7.964 1.00 84.62 138 ARG A N 1
ATOM 1025 C CA . ARG A 1 138 ? 10.121 4.209 6.862 1.00 84.62 138 ARG A CA 1
ATOM 1026 C C . ARG A 1 138 ? 9.184 3.033 7.101 1.00 84.62 138 ARG A C 1
ATOM 1028 O O . ARG A 1 138 ? 9.544 1.877 6.888 1.00 84.62 138 ARG A O 1
ATOM 1035 N N . HIS A 1 139 ? 7.987 3.333 7.593 1.00 88.56 139 HIS A N 1
ATOM 1036 C CA . HIS A 1 139 ? 6.990 2.310 7.846 1.00 88.56 139 HIS A CA 1
ATOM 1037 C C . HIS A 1 139 ? 6.391 1.844 6.522 1.00 88.56 139 HIS A C 1
ATOM 1039 O O . HIS A 1 139 ? 5.953 2.667 5.717 1.00 88.56 139 HIS A O 1
ATOM 1045 N N . LEU A 1 140 ? 6.344 0.527 6.318 1.00 90.00 140 LEU A N 1
ATOM 1046 C CA . LEU A 1 140 ? 5.698 -0.057 5.151 1.00 90.00 140 LEU A CA 1
ATOM 1047 C C . LEU A 1 140 ? 4.188 0.168 5.230 1.00 90.00 140 LEU A C 1
ATOM 1049 O O . LEU A 1 140 ? 3.552 -0.156 6.234 1.00 90.00 140 LEU A O 1
ATOM 1053 N N . PHE A 1 141 ? 3.611 0.718 4.174 1.00 89.25 141 PHE A N 1
ATOM 1054 C CA . PHE A 1 141 ? 2.180 0.941 4.057 1.00 89.25 141 PHE A CA 1
ATOM 1055 C C . PHE A 1 141 ? 1.643 0.210 2.841 1.00 89.25 141 PHE A C 1
ATOM 1057 O O . PHE A 1 141 ? 2.237 0.267 1.767 1.00 89.25 141 PHE A O 1
ATOM 1064 N N . PHE A 1 142 ? 0.511 -0.460 3.023 1.00 90.50 142 PHE A N 1
ATOM 1065 C CA . PHE A 1 142 ? -0.200 -1.144 1.960 1.00 90.50 142 PHE A CA 1
ATOM 1066 C C . PHE A 1 142 ? -1.665 -0.720 2.005 1.00 90.50 142 PHE A C 1
ATOM 1068 O O . PHE A 1 142 ? -2.342 -0.929 3.013 1.00 90.50 142 PHE A O 1
ATOM 1075 N N . GLY A 1 143 ? -2.129 -0.083 0.935 1.00 89.31 143 GLY A N 1
ATOM 1076 C CA . GLY A 1 143 ? -3.498 0.395 0.788 1.00 89.31 143 GLY A CA 1
ATOM 1077 C C . GLY A 1 143 ? -4.201 -0.331 -0.348 1.00 89.31 143 GLY A C 1
ATOM 1078 O O . GLY A 1 143 ? -3.589 -0.601 -1.375 1.00 89.31 143 GLY A O 1
ATOM 1079 N N . THR A 1 144 ? -5.488 -0.618 -0.181 1.00 89.81 144 THR A N 1
ATOM 1080 C CA . THR A 1 144 ? -6.338 -1.207 -1.223 1.00 89.81 144 THR A CA 1
ATOM 1081 C C . THR A 1 144 ? -7.679 -0.491 -1.259 1.00 89.81 144 THR A C 1
ATOM 1083 O O . THR A 1 144 ? -8.231 -0.186 -0.202 1.00 89.81 144 THR A O 1
ATOM 1086 N N . ASP A 1 145 ? -8.234 -0.297 -2.448 1.00 88.69 145 ASP A N 1
ATOM 1087 C CA . ASP A 1 145 ? -9.623 0.117 -2.652 1.00 88.69 145 ASP A CA 1
ATOM 1088 C C . ASP A 1 145 ? -10.222 -0.765 -3.753 1.00 88.69 145 ASP A C 1
ATOM 1090 O O . ASP A 1 145 ? -9.521 -1.217 -4.663 1.00 88.69 145 ASP A O 1
ATOM 1094 N N . TRP A 1 146 ? -11.511 -1.062 -3.642 1.00 88.12 146 TRP A N 1
ATOM 1095 C CA . TRP A 1 146 ? -12.216 -1.932 -4.578 1.00 88.12 146 TRP A CA 1
ATOM 1096 C C . TRP A 1 146 ? -13.470 -1.293 -5.174 1.00 88.12 146 TRP A C 1
ATOM 1098 O O . TRP A 1 146 ? -14.320 -1.994 -5.730 1.00 88.12 146 TRP A O 1
AT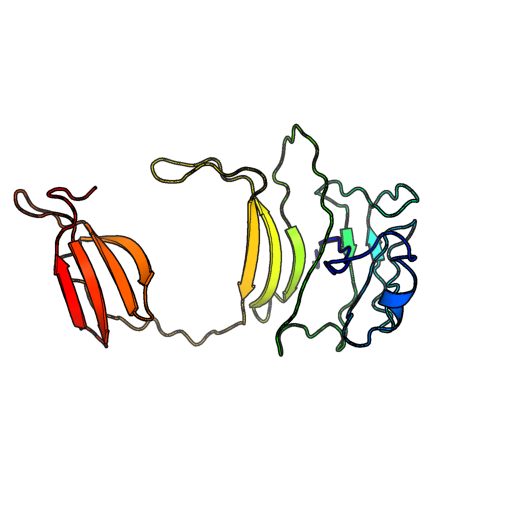OM 1108 N N . GLY A 1 147 ? -13.601 0.032 -5.068 1.00 86.31 147 GLY A N 1
ATOM 1109 C CA . GLY A 1 147 ? -14.700 0.773 -5.686 1.00 86.31 147 GLY A CA 1
ATOM 1110 C C . GLY A 1 147 ? -16.070 0.318 -5.198 1.00 86.31 147 GLY A C 1
ATOM 1111 O O . GLY A 1 147 ? -17.033 0.291 -5.963 1.00 86.31 147 GLY A O 1
ATOM 1112 N N . GLN A 1 148 ? -16.164 -0.129 -3.941 1.00 80.12 148 GLN A N 1
ATOM 1113 C CA . GLN A 1 148 ? -17.458 -0.450 -3.355 1.00 80.12 148 GLN A CA 1
ATOM 1114 C C . GLN A 1 148 ? -18.178 0.848 -2.994 1.00 80.12 148 GLN A C 1
ATOM 1116 O O . GLN A 1 148 ? -18.003 1.403 -1.912 1.00 80.12 148 GLN A O 1
ATOM 1121 N N . ASP A 1 149 ? -19.031 1.298 -3.908 1.00 70.88 149 ASP A N 1
ATOM 1122 C CA . ASP A 1 149 ? -19.867 2.493 -3.739 1.00 70.88 149 ASP A CA 1
ATOM 1123 C C . ASP A 1 149 ? -21.107 2.242 -2.854 1.00 70.88 149 ASP A C 1
ATOM 1125 O O . ASP A 1 149 ? -21.909 3.141 -2.614 1.00 70.88 149 ASP A O 1
ATOM 1129 N N . ASN A 1 150 ? -21.282 1.006 -2.376 1.00 62.06 150 ASN A N 1
ATOM 1130 C CA . ASN A 1 150 ? -22.514 0.496 -1.768 1.00 62.06 150 ASN A CA 1
ATOM 1131 C C . ASN A 1 150 ? -22.491 0.392 -0.234 1.00 62.06 150 ASN A C 1
ATOM 1133 O O . ASN A 1 150 ? -23.480 -0.051 0.344 1.00 62.06 150 ASN A O 1
ATOM 1137 N N . LEU A 1 151 ? -21.435 0.826 0.454 1.00 66.12 151 LEU A N 1
ATOM 1138 C CA . LEU A 1 151 ? -21.469 0.837 1.915 1.00 66.12 151 LEU A CA 1
ATOM 1139 C C . LEU A 1 151 ? -22.395 1.965 2.398 1.00 66.12 151 LEU A C 1
ATOM 1141 O O . LEU A 1 151 ? -21.941 3.030 2.812 1.00 66.12 151 LEU A O 1
ATOM 1145 N N . GLU A 1 152 ? -23.712 1.737 2.339 1.00 80.94 152 GLU A N 1
ATOM 1146 C CA . GLU A 1 152 ? -24.644 2.424 3.220 1.00 80.94 152 GLU A CA 1
ATOM 1147 C C . GLU A 1 152 ? -24.064 2.267 4.619 1.00 80.94 152 GLU A C 1
ATOM 1149 O O . GLU A 1 152 ? -23.825 1.149 5.082 1.00 80.94 152 GLU A O 1
ATOM 1154 N N . TRP A 1 153 ? -23.743 3.391 5.258 1.00 82.94 153 TRP A N 1
ATOM 1155 C CA . TRP A 1 153 ? -23.251 3.368 6.624 1.00 82.94 153 TRP A CA 1
ATOM 1156 C C . TRP A 1 153 ? -24.313 2.692 7.487 1.00 82.94 153 TRP A C 1
ATOM 1158 O O . TRP A 1 153 ? -25.377 3.255 7.737 1.00 82.94 153 TRP A O 1
ATOM 1168 N N . ILE A 1 154 ? -24.032 1.461 7.910 1.00 85.06 154 ILE A N 1
ATOM 1169 C CA . ILE A 1 154 ? -24.920 0.717 8.792 1.00 85.06 154 ILE A CA 1
ATOM 1170 C C . ILE A 1 154 ? -24.614 1.181 10.208 1.00 85.06 154 ILE A C 1
ATOM 1172 O O . ILE A 1 154 ? -23.549 0.862 10.743 1.00 85.06 154 ILE A O 1
ATOM 1176 N N . ASP A 1 155 ? -25.546 1.908 10.817 1.00 88.38 155 ASP A N 1
ATOM 1177 C CA . ASP A 1 155 ? -25.470 2.198 12.244 1.00 88.38 155 ASP A CA 1
ATOM 1178 C C . ASP A 1 155 ? -25.466 0.871 13.025 1.00 88.38 155 ASP A C 1
ATOM 1180 O O . ASP A 1 155 ? -26.333 0.010 12.851 1.00 88.38 155 ASP A O 1
ATOM 1184 N N . ARG A 1 156 ? -24.421 0.664 13.830 1.00 91.38 156 ARG A N 1
ATOM 1185 C CA . ARG A 1 156 ? -24.250 -0.517 14.694 1.00 91.38 156 ARG A CA 1
ATOM 1186 C C . ARG A 1 156 ? -24.577 -0.206 16.154 1.00 91.38 156 ARG A C 1
ATOM 1188 O O . ARG A 1 156 ? -24.289 -1.024 17.032 1.00 91.38 156 ARG A O 1
ATOM 1195 N N . GLY A 1 157 ? -25.173 0.952 16.399 1.00 92.69 157 GLY A N 1
ATOM 1196 C CA . GLY A 1 157 ? -25.558 1.435 17.706 1.00 92.69 157 GLY A CA 1
ATOM 1197 C C . GLY A 1 157 ? -24.377 1.944 18.518 1.00 92.69 157 GLY A C 1
ATOM 1198 O O . GLY A 1 157 ? -23.206 1.846 18.144 1.00 92.69 157 GLY A O 1
ATOM 1199 N N . ARG A 1 158 ? -24.709 2.490 19.686 1.00 93.50 158 ARG A N 1
ATOM 1200 C CA . ARG A 1 158 ? -23.752 3.084 20.619 1.00 93.50 158 ARG A CA 1
ATOM 1201 C C . ARG A 1 158 ? -23.296 2.053 21.664 1.00 93.50 158 ARG A C 1
ATOM 1203 O O . ARG A 1 158 ? -24.152 1.483 22.342 1.00 93.50 158 ARG A O 1
ATOM 1210 N N . PRO A 1 159 ? -21.981 1.847 21.872 1.00 94.56 159 PRO A N 1
ATOM 1211 C CA . PRO A 1 159 ? -21.484 1.062 22.998 1.00 94.56 159 PRO A CA 1
ATOM 1212 C C . PRO A 1 159 ? -21.748 1.793 24.324 1.00 94.56 159 PRO A C 1
ATOM 1214 O O . PRO A 1 159 ? -21.121 2.813 24.617 1.00 94.56 159 PRO A O 1
ATOM 1217 N N . GLY A 1 160 ? -22.709 1.303 25.111 1.00 91.06 160 GLY A N 1
ATOM 1218 C CA . GLY A 1 160 ? -23.096 1.908 26.391 1.00 91.06 160 GLY A CA 1
ATOM 1219 C C . GLY A 1 160 ? -23.410 3.406 26.285 1.00 91.06 160 GLY A C 1
ATOM 1220 O O . GLY A 1 160 ? -24.206 3.832 25.449 1.00 91.06 160 GLY A O 1
ATOM 1221 N N . GLU A 1 161 ? -22.763 4.218 27.126 1.00 91.69 161 GLU A N 1
ATOM 1222 C CA . GLU A 1 161 ? -22.870 5.687 27.112 1.00 91.69 161 GLU A CA 1
ATOM 1223 C C . GLU A 1 161 ? -21.628 6.363 26.499 1.00 91.69 161 GLU A C 1
ATOM 1225 O O . GLU A 1 161 ? -21.364 7.541 26.759 1.00 91.69 161 GLU A O 1
ATOM 1230 N N . ALA A 1 162 ? -20.868 5.661 25.652 1.00 92.19 162 ALA A N 1
ATOM 1231 C CA . ALA A 1 162 ? -19.624 6.173 25.071 1.00 92.19 162 ALA A CA 1
ATOM 1232 C C . ALA A 1 162 ? -19.816 7.531 24.382 1.00 92.19 162 ALA A C 1
ATOM 1234 O O . ALA A 1 162 ? -20.721 7.687 23.563 1.00 92.19 162 ALA A O 1
ATOM 1235 N N . VAL A 1 163 ? -18.981 8.517 24.709 1.00 92.38 163 VAL A N 1
ATOM 1236 C CA . VAL A 1 163 ? -18.919 9.797 23.978 1.00 92.38 163 VAL A CA 1
ATOM 1237 C C . VAL A 1 163 ? -17.965 9.670 22.792 1.00 92.38 163 VAL A C 1
ATOM 1239 O O . VAL A 1 163 ? -18.237 10.217 21.729 1.00 92.38 163 VAL A O 1
ATOM 1242 N N . PHE A 1 164 ? -16.891 8.890 22.958 1.00 88.69 164 PHE A N 1
ATOM 1243 C CA . PHE A 1 164 ? -15.949 8.538 21.898 1.00 88.69 164 PHE A CA 1
ATOM 1244 C C . PHE A 1 164 ? -15.538 7.070 22.022 1.00 88.69 164 PHE A C 1
ATOM 1246 O O . PHE A 1 164 ? -15.448 6.532 23.130 1.00 88.69 164 PHE A O 1
ATOM 1253 N N . VAL A 1 165 ? -15.256 6.440 20.883 1.00 92.69 165 VAL A N 1
ATOM 1254 C CA . VAL A 1 165 ? -14.520 5.174 20.827 1.00 92.69 165 VAL A CA 1
ATOM 1255 C C . VAL A 1 165 ? -13.045 5.524 20.668 1.00 92.69 165 VAL A C 1
ATOM 1257 O O . VAL A 1 165 ? -12.663 6.144 19.679 1.00 92.69 165 VAL A O 1
ATOM 1260 N N . MET A 1 166 ? -12.238 5.167 21.663 1.00 89.50 166 MET A N 1
ATOM 1261 C CA . MET A 1 166 ? -10.801 5.456 21.699 1.00 89.50 166 MET A CA 1
ATOM 1262 C C . MET A 1 166 ? -10.004 4.439 20.881 1.00 89.50 166 MET A C 1
ATOM 1264 O O . MET A 1 166 ? -8.977 4.778 20.300 1.00 89.50 166 MET A O 1
ATOM 1268 N N . ALA A 1 167 ? -10.482 3.194 20.826 1.00 89.88 167 ALA A N 1
ATOM 1269 C CA . ALA A 1 167 ? -9.854 2.120 20.071 1.00 89.88 167 ALA A CA 1
ATOM 1270 C C . ALA A 1 167 ? -10.889 1.088 19.612 1.00 89.88 167 ALA A C 1
ATOM 1272 O O . ALA A 1 167 ? -11.849 0.795 20.328 1.00 89.88 167 ALA A O 1
ATOM 1273 N N . LEU A 1 168 ? -10.645 0.500 18.441 1.00 94.75 168 LEU A N 1
ATOM 1274 C CA . LEU A 1 168 ? -11.336 -0.685 17.943 1.00 94.75 168 LEU A CA 1
ATOM 1275 C C . LEU A 1 168 ? -10.308 -1.788 17.715 1.00 94.75 168 LEU A C 1
ATOM 1277 O O . LEU A 1 168 ? -9.215 -1.528 17.216 1.00 94.75 168 LEU A O 1
ATOM 1281 N N . THR A 1 169 ? -10.660 -3.019 18.059 1.00 94.75 169 THR A N 1
ATOM 1282 C CA . THR A 1 169 ? -9.824 -4.183 17.757 1.00 94.75 169 THR A CA 1
ATOM 1283 C C . THR A 1 169 ? -10.682 -5.415 17.517 1.00 94.75 169 THR A C 1
ATOM 1285 O O . THR A 1 169 ? -11.793 -5.516 18.040 1.00 94.75 169 THR A O 1
ATOM 1288 N N . VAL A 1 170 ? -10.172 -6.356 16.727 1.00 95.81 170 VAL A N 1
ATOM 1289 C CA . VAL A 1 170 ? -10.774 -7.680 16.567 1.00 95.81 170 VAL A CA 1
ATOM 1290 C C . VAL A 1 170 ? -9.944 -8.673 17.368 1.00 95.81 170 VAL A C 1
ATOM 1292 O O . VAL A 1 170 ? -8.742 -8.803 17.149 1.00 95.81 170 VAL A O 1
ATOM 1295 N N . TYR A 1 171 ? -10.589 -9.383 18.287 1.00 92.94 171 TYR A N 1
ATOM 1296 C CA . TYR A 1 171 ? -9.970 -10.422 19.105 1.00 92.94 171 TYR A CA 1
ATOM 1297 C C . TYR A 1 171 ? -10.858 -11.665 19.084 1.00 92.94 171 TYR A C 1
ATOM 1299 O O . TYR A 1 171 ? -12.069 -11.560 19.263 1.00 92.94 171 TYR A O 1
ATOM 1307 N N . GLU A 1 172 ? -10.269 -12.829 18.795 1.00 95.25 172 GLU A N 1
ATOM 1308 C CA . GLU A 1 172 ? -10.988 -14.114 18.691 1.00 95.25 172 GLU A CA 1
ATOM 1309 C C . GLU A 1 172 ? -12.258 -14.048 17.813 1.00 95.25 172 GLU A C 1
ATOM 1311 O O . GLU A 1 172 ? -13.290 -14.643 18.112 1.00 95.25 172 GLU A O 1
ATOM 1316 N N . GLY A 1 173 ? -12.189 -13.299 16.706 1.00 95.94 173 GLY A N 1
ATOM 1317 C CA . GLY A 1 173 ? -13.289 -13.167 15.744 1.00 95.94 173 GLY A CA 1
ATOM 1318 C C . GLY A 1 173 ? -14.417 -12.217 16.160 1.00 95.94 173 GLY A C 1
ATOM 1319 O O . GLY A 1 173 ? -15.377 -12.070 15.407 1.00 95.94 173 GLY A O 1
ATOM 1320 N N . ALA A 1 174 ? -14.310 -11.540 17.306 1.00 96.00 174 ALA A N 1
ATOM 1321 C CA . ALA A 1 174 ? -15.275 -10.539 17.752 1.00 96.00 174 ALA A CA 1
ATOM 1322 C C . ALA A 1 174 ? -14.685 -9.122 17.719 1.00 96.00 174 ALA A C 1
ATOM 1324 O O . ALA A 1 174 ? -13.500 -8.921 17.987 1.00 96.00 174 ALA A O 1
ATOM 1325 N N . LEU A 1 175 ? -15.525 -8.133 17.396 1.00 96.38 175 LEU A N 1
ATOM 1326 C CA . LEU A 1 175 ? -15.162 -6.715 17.417 1.00 96.38 175 LEU A CA 1
ATOM 1327 C C . LEU A 1 175 ? -15.330 -6.150 18.831 1.00 96.38 175 LEU A C 1
ATOM 1329 O O . LEU A 1 175 ? -16.389 -6.302 19.443 1.00 96.38 175 LEU A O 1
ATOM 1333 N N . TYR A 1 176 ? -14.308 -5.451 19.311 1.00 97.06 176 TYR A N 1
ATOM 1334 C CA . TYR A 1 176 ? -14.287 -4.778 20.603 1.00 97.06 176 TYR A CA 1
ATOM 1335 C C . TYR A 1 176 ? -14.059 -3.278 20.434 1.00 97.06 176 TYR A C 1
ATOM 1337 O O . TYR A 1 176 ? -13.274 -2.855 19.586 1.00 97.06 176 TYR A O 1
ATOM 1345 N N . ALA A 1 177 ? -14.716 -2.488 21.281 1.00 96.69 177 ALA A N 1
ATOM 1346 C CA . ALA A 1 177 ? -14.577 -1.042 21.365 1.00 96.69 177 ALA A CA 1
ATOM 1347 C C . ALA A 1 177 ? -14.146 -0.632 22.777 1.00 96.69 177 ALA A C 1
ATOM 1349 O O . ALA A 1 177 ? -14.851 -0.917 23.745 1.00 96.69 177 ALA A O 1
ATOM 1350 N N . GLY A 1 178 ? -13.007 0.051 22.885 1.00 95.12 178 GLY A N 1
ATOM 1351 C CA . GLY A 1 178 ? -12.602 0.768 24.094 1.00 95.12 178 GLY A CA 1
ATOM 1352 C C . GLY A 1 178 ? -13.202 2.170 24.082 1.00 95.12 178 GLY A C 1
ATOM 1353 O O . GLY A 1 178 ? -13.064 2.892 23.091 1.00 95.12 178 GLY A O 1
ATOM 1354 N N . THR A 1 179 ? -13.893 2.556 25.148 1.00 94.31 179 THR A N 1
ATOM 1355 C CA . THR A 1 179 ? -14.706 3.776 25.173 1.00 94.31 179 THR A CA 1
ATOM 1356 C C . THR A 1 179 ? -14.171 4.824 26.133 1.00 94.31 179 THR A C 1
ATOM 1358 O O . THR A 1 179 ? -13.527 4.515 27.130 1.00 94.31 179 THR A O 1
ATOM 1361 N N . TYR A 1 180 ? -14.505 6.076 25.838 1.00 92.06 180 TYR A N 1
ATOM 1362 C CA . TYR A 1 180 ? -14.502 7.173 26.796 1.00 92.06 180 TYR A CA 1
ATOM 1363 C C . TYR A 1 180 ? -15.948 7.450 27.231 1.00 92.06 180 TYR A C 1
ATOM 1365 O O . TYR A 1 180 ? -16.820 7.671 26.382 1.00 92.06 180 TYR A O 1
ATOM 1373 N N . GLU A 1 181 ? -16.203 7.504 28.538 1.00 90.44 181 GLU A N 1
ATOM 1374 C CA . GLU A 1 181 ? -17.493 7.901 29.112 1.00 90.44 181 GLU A CA 1
ATOM 1375 C C . GLU A 1 181 ? -17.341 9.157 29.988 1.00 90.44 181 GLU A C 1
ATOM 1377 O O . GLU A 1 181 ? -16.501 9.231 30.889 1.00 90.44 181 GLU A O 1
ATOM 1382 N N . SER A 1 182 ? -18.174 10.173 29.741 1.00 86.75 182 SER A N 1
ATOM 1383 C CA . SER A 1 182 ? -18.137 11.432 30.492 1.00 86.75 182 SER A CA 1
ATOM 1384 C C . SER A 1 182 ? -18.888 11.323 31.819 1.00 86.75 182 SER A C 1
ATOM 1386 O O . SER A 1 182 ? -20.064 10.964 31.838 1.00 86.75 182 SER A O 1
ATOM 1388 N N . GLY A 1 183 ? -18.263 11.725 32.923 1.00 85.06 183 GLY A N 1
ATOM 1389 C CA . GLY A 1 183 ? -18.919 11.827 34.227 1.00 85.06 183 GLY A CA 1
ATOM 1390 C C . GLY A 1 183 ? -17.953 11.576 35.378 1.00 85.06 183 GLY A C 1
ATOM 1391 O O . GLY A 1 183 ? -16.977 10.851 35.233 1.00 85.06 183 GLY A O 1
ATOM 1392 N N . LYS A 1 184 ? -18.228 12.163 36.549 1.00 83.38 184 LYS A N 1
ATOM 1393 C CA . LYS A 1 184 ? -17.323 12.094 37.714 1.00 83.38 184 LYS A CA 1
ATOM 1394 C C . LYS A 1 184 ? -17.075 10.663 38.217 1.00 83.38 184 LYS A C 1
ATOM 1396 O O . LYS A 1 184 ? -16.050 10.407 38.834 1.00 83.38 184 LYS A O 1
ATOM 1401 N N . SER A 1 185 ? -18.025 9.761 37.981 1.00 85.12 185 SER A N 1
ATOM 1402 C CA . SER A 1 185 ? -17.972 8.350 38.380 1.00 85.12 185 SER A CA 1
ATOM 1403 C C . SER A 1 185 ? -17.949 7.396 37.182 1.00 85.12 185 SER A C 1
ATOM 1405 O O . SER A 1 185 ? -18.307 6.230 37.332 1.00 85.12 185 SER A O 1
ATOM 1407 N N . LYS A 1 186 ? -17.635 7.901 35.986 1.00 88.00 186 LYS A N 1
ATOM 1408 C CA . LYS A 1 186 ? -17.583 7.115 34.754 1.00 88.00 186 LYS A CA 1
ATOM 1409 C C . LYS A 1 186 ? -16.126 6.842 34.398 1.00 88.00 186 LYS A C 1
ATOM 1411 O O . LYS A 1 186 ? -15.265 7.692 34.617 1.00 88.00 186 LYS A O 1
ATOM 1416 N N . THR A 1 187 ? -15.872 5.652 33.878 1.00 90.75 187 THR A N 1
ATOM 1417 C CA . THR A 1 187 ? -14.546 5.178 33.474 1.00 90.75 187 THR A CA 1
ATOM 1418 C C . THR A 1 187 ? -14.658 4.578 32.084 1.00 90.75 187 THR A C 1
ATOM 1420 O O . THR A 1 187 ? -15.753 4.186 31.671 1.00 90.75 187 THR A O 1
ATOM 1423 N N . GLY A 1 188 ? -13.537 4.497 31.374 1.00 92.25 188 GLY A N 1
ATOM 1424 C CA . GLY A 1 188 ? -13.494 3.861 30.072 1.00 92.25 188 GLY A CA 1
ATOM 1425 C C . GLY A 1 188 ? -13.804 2.379 30.215 1.00 92.25 188 GLY A C 1
ATOM 1426 O O . GLY A 1 188 ? -13.449 1.744 31.215 1.00 92.25 188 GLY A O 1
ATOM 1427 N N . ARG A 1 189 ? -14.534 1.827 29.249 1.00 94.81 189 ARG A N 1
ATOM 1428 C CA . ARG A 1 189 ? -14.975 0.429 29.293 1.00 94.81 189 ARG A CA 1
ATOM 1429 C C . ARG A 1 189 ? -14.706 -0.240 27.962 1.00 94.81 189 ARG A C 1
ATOM 1431 O O . ARG A 1 189 ? -14.544 0.418 26.936 1.00 94.81 189 ARG A O 1
ATOM 1438 N N . VAL A 1 190 ? -14.650 -1.561 27.990 1.00 96.38 190 VAL A N 1
ATOM 1439 C CA . VAL A 1 190 ? -14.533 -2.379 26.790 1.00 96.38 190 VAL A CA 1
ATOM 1440 C C . VAL A 1 190 ? -15.896 -2.979 26.500 1.00 96.38 190 VAL A C 1
ATOM 1442 O O . VAL A 1 190 ? -16.491 -3.613 27.367 1.00 96.38 190 VAL A O 1
ATOM 1445 N N . TYR A 1 191 ? -16.383 -2.803 25.279 1.00 97.25 191 TYR A N 1
ATOM 1446 C CA . TYR A 1 191 ? -17.625 -3.406 24.815 1.00 97.25 191 TYR A CA 1
ATOM 1447 C C . TYR A 1 191 ? -17.356 -4.352 23.650 1.00 97.25 191 TYR A C 1
ATOM 1449 O O . TYR A 1 191 ? -16.602 -4.006 22.743 1.00 97.25 191 TYR A O 1
ATOM 1457 N N . ARG A 1 192 ? -18.008 -5.515 23.637 1.00 97.75 192 ARG A N 1
ATOM 1458 C CA . ARG A 1 192 ? -17.979 -6.472 22.524 1.00 97.75 192 ARG A CA 1
ATOM 1459 C C . ARG A 1 192 ? -19.243 -6.365 21.682 1.00 97.75 192 ARG A C 1
ATOM 1461 O O . ARG A 1 192 ? -20.348 -6.373 22.224 1.00 97.75 192 ARG A O 1
ATOM 1468 N N . PHE A 1 193 ? -19.087 -6.302 20.368 1.00 97.50 193 PHE A N 1
ATOM 1469 C CA . PHE A 1 193 ? -20.200 -6.288 19.427 1.00 97.50 193 PHE A CA 1
ATOM 1470 C C . PHE A 1 193 ? -20.807 -7.690 19.265 1.00 97.50 193 PHE A C 1
ATOM 1472 O O . PHE A 1 193 ? -20.093 -8.642 18.958 1.00 97.50 193 PHE A O 1
ATOM 1479 N N . GLU A 1 194 ? -22.125 -7.816 19.434 1.00 96.12 194 GLU A N 1
ATOM 1480 C CA . GLU A 1 194 ? -22.881 -9.079 19.294 1.00 96.12 194 GLU A CA 1
ATOM 1481 C C . GLU A 1 194 ? -23.948 -9.027 18.191 1.00 96.12 194 GLU A C 1
ATOM 1483 O O . GLU A 1 194 ? -24.715 -9.973 18.002 1.00 96.12 194 GLU A O 1
ATOM 1488 N N . GLY A 1 195 ? -24.051 -7.904 17.487 1.00 91.06 195 GLY A N 1
ATOM 1489 C CA . GLY A 1 195 ? -25.063 -7.687 16.465 1.00 91.06 195 GLY A CA 1
ATOM 1490 C C . GLY A 1 195 ? -25.630 -6.272 16.503 1.00 91.06 195 GLY A C 1
ATOM 1491 O O . GLY A 1 195 ? -25.241 -5.478 17.358 1.00 91.06 195 GLY A O 1
ATOM 1492 N N . PRO A 1 196 ? -26.538 -5.946 15.567 1.00 88.00 196 PRO A N 1
ATOM 1493 C CA . PRO A 1 196 ? -27.134 -4.617 15.452 1.00 88.00 196 PRO A CA 1
ATOM 1494 C C . PRO A 1 196 ? -27.620 -4.091 16.808 1.00 88.00 196 PRO A C 1
ATOM 1496 O O . PRO A 1 196 ? -28.330 -4.801 17.520 1.00 88.00 196 PRO A O 1
ATOM 1499 N N . ASP A 1 197 ? -27.177 -2.886 17.168 1.00 88.00 197 ASP A N 1
ATOM 1500 C CA . ASP A 1 197 ? -27.493 -2.196 18.426 1.00 88.00 197 ASP A CA 1
ATOM 1501 C C . ASP A 1 197 ? -27.175 -2.971 19.716 1.00 88.00 197 ASP A C 1
ATOM 1503 O O . ASP A 1 197 ? -27.663 -2.631 20.797 1.00 88.00 197 ASP A O 1
ATOM 1507 N N . ARG A 1 198 ? -26.335 -4.012 19.640 1.00 95.38 198 ARG A N 1
ATOM 1508 C CA . ARG A 1 198 ? -26.026 -4.887 20.770 1.00 95.38 198 ARG A CA 1
ATOM 1509 C C . ARG A 1 198 ? -24.536 -4.902 21.079 1.00 95.38 198 ARG A C 1
ATOM 1511 O O . ARG A 1 198 ? -23.746 -5.612 20.456 1.00 95.38 198 ARG A O 1
ATOM 1518 N N . TRP A 1 199 ? -24.200 -4.179 22.139 1.00 97.25 199 TRP A N 1
ATOM 1519 C CA . TRP A 1 199 ? -22.866 -4.118 22.721 1.00 97.25 199 TRP A CA 1
ATOM 1520 C C . TRP A 1 199 ? -22.884 -4.700 24.132 1.00 97.25 199 TRP A C 1
ATOM 1522 O O . TRP A 1 199 ? -23.624 -4.232 24.997 1.00 97.25 199 TRP A O 1
ATOM 1532 N N . ILE A 1 200 ? -22.082 -5.736 24.363 1.00 97.38 200 ILE A N 1
ATOM 1533 C CA . ILE A 1 200 ? -21.927 -6.364 25.676 1.00 97.38 200 ILE A CA 1
ATOM 1534 C C . ILE A 1 200 ? -20.783 -5.690 26.408 1.00 97.38 200 ILE A C 1
ATOM 1536 O O . ILE A 1 200 ? -19.653 -5.690 25.936 1.00 97.38 200 ILE A O 1
ATOM 1540 N N . ASP A 1 201 ? -21.092 -5.145 27.573 1.00 96.38 201 ASP A N 1
ATOM 1541 C CA . ASP A 1 201 ? -20.114 -4.601 28.502 1.00 96.38 201 ASP A CA 1
ATOM 1542 C C . ASP A 1 201 ? -19.191 -5.708 29.038 1.00 96.38 201 ASP A C 1
ATOM 1544 O O . ASP A 1 201 ? -19.638 -6.649 29.696 1.00 96.38 201 ASP A O 1
ATOM 1548 N N . CYS A 1 202 ? -17.899 -5.596 28.741 1.00 96.62 202 CYS A N 1
ATOM 1549 C CA . CYS A 1 202 ? -16.843 -6.490 29.212 1.00 96.62 202 CYS A CA 1
ATOM 1550 C C . CYS A 1 202 ? -16.108 -5.934 30.443 1.00 96.62 202 CYS A C 1
ATOM 1552 O O . CYS A 1 202 ? -15.161 -6.559 30.920 1.00 96.62 202 CYS A O 1
ATOM 1554 N N . GLY A 1 203 ? -16.540 -4.789 30.975 1.00 94.69 203 GLY A N 1
ATOM 1555 C CA . GLY A 1 203 ? -15.962 -4.150 32.149 1.00 94.69 203 GLY A CA 1
ATOM 1556 C C . GLY A 1 203 ? -14.959 -3.042 31.828 1.00 94.69 203 GLY A C 1
ATOM 1557 O O . GLY A 1 203 ? -14.732 -2.668 30.677 1.00 94.69 203 GLY A O 1
ATOM 1558 N N . ALA A 1 204 ? -14.383 -2.489 32.894 1.00 92.94 204 ALA A N 1
ATOM 1559 C CA . ALA A 1 204 ? -13.370 -1.443 32.837 1.00 92.94 204 ALA A CA 1
ATOM 1560 C C . ALA A 1 204 ? -12.002 -2.043 33.204 1.00 92.94 204 ALA A C 1
ATOM 1562 O O . ALA A 1 204 ? -11.886 -2.624 34.286 1.00 92.94 204 ALA A O 1
ATOM 1563 N N . PRO A 1 205 ? -10.983 -1.932 32.335 1.00 88.50 205 PRO A N 1
ATOM 1564 C CA . PRO A 1 205 ? -9.643 -2.425 32.642 1.00 88.50 205 PRO A CA 1
ATOM 1565 C C . PRO A 1 205 ? -8.919 -1.559 33.688 1.00 88.50 205 PRO A C 1
ATOM 1567 O O . PRO A 1 205 ? -8.056 -2.070 34.394 1.00 88.50 205 PRO A O 1
ATOM 1570 N N . ASP A 1 206 ? -9.291 -0.281 33.815 1.00 86.50 206 ASP A N 1
ATOM 1571 C CA . ASP A 1 206 ? -8.713 0.694 34.747 1.00 86.50 206 ASP A CA 1
ATOM 1572 C C . ASP A 1 206 ? -9.809 1.665 35.251 1.00 86.50 206 ASP A C 1
ATOM 1574 O O . ASP A 1 206 ? -10.798 1.884 34.540 1.00 86.50 206 ASP A O 1
ATOM 1578 N N . PRO A 1 207 ? -9.704 2.264 36.458 1.00 84.69 207 PRO A N 1
ATOM 1579 C CA . PRO A 1 207 ? -10.670 3.249 36.961 1.00 84.69 207 PRO A CA 1
ATOM 1580 C C . PRO A 1 207 ? -10.570 4.638 36.294 1.00 84.69 207 PRO A C 1
ATOM 1582 O O . PRO A 1 207 ? -10.929 5.651 36.902 1.00 84.69 207 PRO A O 1
ATOM 1585 N N . SER A 1 208 ? -10.099 4.713 35.054 1.00 79.88 208 SER A N 1
ATOM 1586 C CA . SER A 1 208 ? -9.919 5.947 34.294 1.00 79.88 208 SER A CA 1
ATOM 1587 C C . SER A 1 208 ? -10.466 5.805 32.871 1.00 79.88 208 SER A C 1
ATOM 1589 O O . SER A 1 208 ? -10.934 4.746 32.466 1.00 79.88 208 SER A O 1
ATOM 1591 N N . ASN A 1 209 ? -10.477 6.908 32.122 1.00 76.06 209 ASN A N 1
ATOM 1592 C CA . ASN A 1 209 ? -10.789 6.909 30.688 1.00 76.06 209 ASN A CA 1
ATOM 1593 C C . ASN A 1 209 ? -9.513 6.864 29.816 1.00 76.06 209 ASN A C 1
ATOM 1595 O O . ASN A 1 209 ? -9.583 7.207 28.634 1.00 76.06 209 ASN A O 1
ATOM 1599 N N . SER A 1 210 ? -8.354 6.556 30.412 1.00 58.62 210 SER A N 1
ATOM 1600 C CA . SER A 1 210 ? -7.053 6.514 29.729 1.00 58.62 210 SER A CA 1
ATOM 1601 C C . SER A 1 210 ? -6.656 5.116 29.295 1.00 58.62 210 SER A C 1
ATOM 1603 O O . SER A 1 210 ? -7.025 4.162 30.012 1.00 58.62 210 SER A O 1
#

Radius of gyration: 23.32 Å; chains: 1; boundi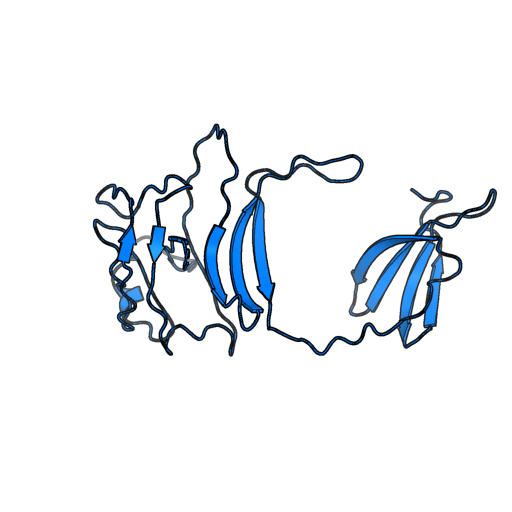ng box: 53×41×60 Å

Secondary structure (DSSP, 8-state):
-----B-----------S---TTSSSTT-TT----B--SSS--B-STT----EEES-EE-SSS-EE--SSS-EEEPPP-GGG-GGGS-----------SS-SS--EEEEEEEETTTTEEEEEEEEEE---TT---EEEEEEEEEEE--TT--------STT-SEEEEEEEETTEEEEEEE--STT----EEEEEETTEEEE---SSSS--